Protein AF-A0A1D6K3F0-F1 (afdb_monomer)

InterPro domains:
  IPR001841 Zinc finger, RING-type [PS50089] (54-90)
  IPR013010 Zinc finger, SIAH-type [PS51081] (107-167)
  IPR013083 Zinc finger, RING/FYVE/PHD-type [G3DSA:3.30.40.10] (26-106)
  IPR013083 Zinc finger, RING/FYVE/PHD-type [G3DSA:3.30.40.10] (107-162)
  IPR049548 E3 ubiquitin-protein ligase Sina-like, RING finger [PF21362] (54-89)
  IPR052088 E3 ubiquitin-protein ligase SINA [PTHR10315] (39-201)

Solvent-accessible surface area (backbone atoms only — not comparable to full-atom values): 14183 Å² total; per-residue (Å²): 132,90,86,88,87,81,91,83,91,89,89,79,89,88,85,87,81,84,86,88,82,88,89,86,92,82,86,89,84,86,90,83,83,84,79,76,76,83,74,81,83,74,92,54,72,63,72,60,50,58,74,38,40,14,91,85,71,80,37,77,48,53,86,64,31,31,21,32,94,85,66,58,65,39,25,59,86,47,42,68,80,45,72,39,33,35,90,88,80,65,47,58,40,60,98,40,65,39,62,66,59,54,56,54,45,67,76,35,69,41,71,46,93,36,38,90,60,68,38,86,52,67,29,49,45,82,54,35,63,62,46,65,78,67,41,67,42,54,64,44,68,57,84,66,80,96,57,96,61,82,55,64,34,54,70,73,58,45,55,49,45,38,40,73,77,68,63,48,89,84,75,95,77,91,79,86,78,91,71,93,79,74,101,60,96,87,78,79,94,72,88,83,81,81,85,70,86,58,88,55,106,59,73,58,81,123

Structure (mmCIF, N/CA/C/O backbone):
data_AF-A0A1D6K3F0-F1
#
_entry.id   AF-A0A1D6K3F0-F1
#
loop_
_atom_site.group_PDB
_atom_site.id
_atom_site.type_symbol
_atom_site.label_atom_id
_atom_site.label_alt_id
_atom_site.label_comp_id
_atom_site.label_asym_id
_atom_site.label_entity_id
_atom_site.label_seq_id
_atom_site.pdbx_PDB_ins_code
_atom_site.Cartn_x
_atom_site.Cartn_y
_atom_site.Cartn_z
_atom_site.occupancy
_atom_site.B_iso_or_equiv
_atom_site.auth_seq_id
_atom_site.auth_comp_id
_atom_site.auth_asym_id
_atom_site.auth_atom_id
_atom_site.pdbx_PDB_model_num
ATOM 1 N N . MET A 1 1 ? 59.350 -49.677 25.896 1.00 33.25 1 MET A N 1
ATOM 2 C CA . MET A 1 1 ? 59.245 -48.926 24.622 1.00 33.25 1 MET A CA 1
ATOM 3 C C . MET A 1 1 ? 58.056 -47.974 24.735 1.00 33.25 1 MET A C 1
ATOM 5 O O . MET A 1 1 ? 57.231 -48.198 25.610 1.00 33.25 1 MET A O 1
ATOM 9 N N . MET A 1 2 ? 58.031 -46.896 23.945 1.00 29.45 2 MET A N 1
ATOM 10 C CA . MET A 1 2 ? 56.990 -45.840 23.938 1.00 29.45 2 MET A CA 1
ATOM 11 C C . MET A 1 2 ? 55.624 -46.417 23.474 1.00 29.45 2 MET A C 1
ATOM 13 O O . MET A 1 2 ? 55.619 -47.527 22.951 1.00 29.45 2 MET A O 1
ATOM 17 N N . ALA A 1 3 ? 54.446 -45.789 23.580 1.00 28.83 3 ALA A N 1
ATOM 18 C CA . ALA A 1 3 ? 53.997 -44.452 24.023 1.00 28.83 3 ALA A CA 1
ATOM 19 C C . ALA A 1 3 ? 52.650 -44.631 24.817 1.00 28.83 3 ALA A C 1
ATOM 21 O O . ALA A 1 3 ? 52.422 -45.741 25.291 1.00 28.83 3 ALA A O 1
ATOM 22 N N . THR A 1 4 ? 51.722 -43.693 25.083 1.00 32.94 4 THR A N 1
ATOM 23 C CA . THR A 1 4 ? 51.455 -42.296 24.647 1.00 32.94 4 THR A CA 1
ATOM 24 C C . THR A 1 4 ? 50.692 -41.534 25.764 1.00 32.94 4 THR A C 1
ATOM 26 O O . THR A 1 4 ? 50.527 -42.057 26.864 1.00 32.94 4 THR A O 1
ATOM 29 N N . THR A 1 5 ? 50.230 -40.305 25.502 1.00 29.95 5 THR A N 1
ATOM 30 C CA . THR A 1 5 ? 49.724 -39.321 26.486 1.00 29.95 5 THR A CA 1
ATOM 31 C C . THR A 1 5 ? 48.215 -39.024 26.362 1.00 29.95 5 THR A C 1
ATOM 33 O O . THR A 1 5 ? 47.622 -39.251 25.308 1.00 29.95 5 THR A O 1
ATOM 36 N N . ALA A 1 6 ? 47.621 -38.437 27.409 1.00 30.12 6 ALA A N 1
ATOM 37 C CA . ALA A 1 6 ? 46.303 -37.779 27.428 1.00 30.12 6 ALA A CA 1
ATOM 38 C C . ALA A 1 6 ? 46.354 -36.482 28.284 1.00 30.12 6 ALA A C 1
ATOM 40 O O . ALA A 1 6 ? 47.308 -36.340 29.049 1.00 30.12 6 ALA A O 1
ATOM 41 N N . TYR A 1 7 ? 45.310 -35.626 28.208 1.00 27.88 7 TYR A N 1
ATOM 42 C CA . TYR A 1 7 ? 45.091 -34.358 28.970 1.00 27.88 7 TYR A CA 1
ATOM 43 C C . TYR A 1 7 ? 45.967 -33.142 28.533 1.00 27.88 7 TYR A C 1
ATOM 45 O O . TYR A 1 7 ? 47.029 -33.370 27.964 1.00 27.88 7 TYR A O 1
ATOM 53 N N . ILE A 1 8 ? 45.649 -31.839 28.726 1.00 31.86 8 ILE A N 1
ATOM 54 C CA . ILE A 1 8 ? 44.492 -31.022 29.227 1.00 31.86 8 ILE A CA 1
ATOM 55 C C . ILE A 1 8 ? 44.690 -29.577 28.655 1.00 31.86 8 ILE A C 1
ATOM 57 O O . ILE A 1 8 ? 45.839 -29.186 28.488 1.00 31.86 8 ILE A O 1
ATOM 61 N N . ASP A 1 9 ? 43.702 -28.916 28.031 1.00 23.42 9 ASP A N 1
ATOM 62 C CA . ASP A 1 9 ? 42.758 -27.872 28.532 1.00 23.42 9 ASP A CA 1
ATOM 63 C C . ASP A 1 9 ? 43.271 -26.406 28.678 1.00 23.42 9 ASP A C 1
ATOM 65 O O . ASP A 1 9 ? 44.438 -26.161 28.965 1.00 23.42 9 ASP A O 1
ATOM 69 N N . ASP A 1 10 ? 42.303 -25.485 28.542 1.00 27.36 10 ASP A N 1
ATOM 70 C CA . ASP A 1 10 ? 42.182 -24.096 29.041 1.00 27.36 10 ASP A CA 1
ATOM 71 C C . ASP A 1 10 ? 42.688 -22.840 28.265 1.00 27.36 10 ASP A C 1
ATOM 73 O O . ASP A 1 10 ? 43.768 -22.771 27.681 1.00 27.36 10 ASP A O 1
ATOM 77 N N . SER A 1 11 ? 41.864 -21.791 28.435 1.00 30.27 11 SER A N 1
ATOM 78 C CA . SER A 1 11 ? 42.127 -20.342 28.432 1.00 30.27 11 SER A CA 1
ATOM 79 C C . SER A 1 11 ? 42.015 -19.497 27.150 1.00 30.27 11 SER A C 1
ATOM 81 O O . SER A 1 11 ? 41.913 -19.975 26.023 1.00 30.27 11 SER A O 1
ATOM 83 N N . CYS A 1 12 ? 41.834 -18.189 27.382 1.00 27.69 12 CYS A N 1
ATOM 84 C CA . CYS A 1 12 ? 40.906 -17.321 26.646 1.00 27.69 12 CYS A CA 1
ATOM 85 C C . CYS A 1 12 ? 41.528 -15.983 26.187 1.00 27.69 12 CYS A C 1
ATOM 87 O O . CYS A 1 12 ? 42.435 -15.473 26.834 1.00 27.69 12 CYS A O 1
ATOM 89 N N . SER A 1 13 ? 40.891 -15.360 25.183 1.00 28.25 13 SER A N 1
ATOM 90 C CA . SER A 1 13 ? 41.050 -13.966 24.709 1.00 28.25 13 SER A CA 1
ATOM 91 C C . SER A 1 13 ? 42.297 -13.612 23.892 1.00 28.25 13 SER A C 1
ATOM 93 O O . SER A 1 13 ? 43.415 -13.797 24.344 1.00 28.25 13 SER A O 1
ATOM 95 N N . GLU A 1 14 ? 42.080 -12.923 22.764 1.00 29.50 14 GLU A N 1
ATOM 96 C CA . GLU A 1 14 ? 42.674 -11.594 22.534 1.00 29.50 14 GLU A CA 1
ATOM 97 C C . GLU A 1 14 ? 41.900 -10.802 21.460 1.00 29.50 14 GLU A C 1
ATOM 99 O O . GLU A 1 14 ? 41.336 -11.365 20.520 1.00 29.50 14 GLU A O 1
ATOM 104 N N . VAL A 1 15 ? 41.833 -9.481 21.642 1.00 32.88 15 VAL A N 1
ATOM 105 C CA . VAL A 1 15 ? 41.189 -8.505 20.744 1.00 32.88 15 VAL A CA 1
ATOM 106 C C . VAL A 1 15 ? 42.265 -7.727 19.989 1.00 32.88 15 VAL A C 1
ATOM 108 O O . VAL A 1 15 ? 43.269 -7.343 20.579 1.00 32.88 15 VAL A O 1
ATOM 111 N N . ILE A 1 16 ? 42.058 -7.481 18.692 1.00 36.31 16 ILE A N 1
ATOM 112 C CA . ILE A 1 16 ? 43.045 -6.812 17.831 1.00 36.31 16 ILE A CA 1
ATOM 113 C C . ILE A 1 16 ? 42.567 -5.391 17.505 1.00 36.31 16 ILE A C 1
ATOM 115 O O . ILE A 1 16 ? 41.629 -5.213 16.727 1.00 36.31 16 ILE A O 1
ATOM 119 N N . ASP A 1 17 ? 43.238 -4.392 18.079 1.00 35.22 17 ASP A N 1
ATOM 120 C CA . ASP A 1 17 ? 43.071 -2.972 17.741 1.00 35.22 17 ASP A CA 1
ATOM 121 C C . ASP A 1 17 ? 43.830 -2.595 16.446 1.00 35.22 17 ASP A C 1
ATOM 123 O O . ASP A 1 17 ? 44.946 -3.076 16.220 1.00 35.22 17 ASP A O 1
ATOM 127 N N . PRO A 1 18 ? 43.292 -1.691 15.602 1.00 37.34 18 PRO A N 1
ATOM 128 C CA . PRO A 1 18 ? 44.031 -1.081 14.498 1.00 37.34 18 PRO A CA 1
ATOM 129 C C . PRO A 1 18 ? 44.939 0.080 14.978 1.00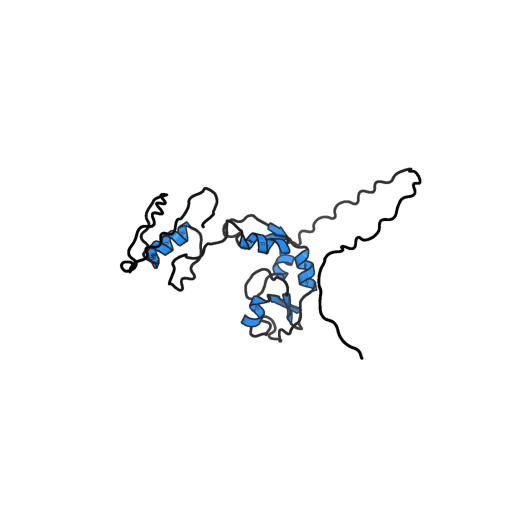 37.34 18 PRO A C 1
ATOM 131 O O . PRO A 1 18 ? 44.632 0.750 15.967 1.00 37.34 18 PRO A O 1
ATOM 134 N N . PRO A 1 19 ? 46.062 0.359 14.287 1.00 36.62 19 PRO A N 1
ATOM 135 C CA . PRO A 1 19 ? 47.123 1.219 14.814 1.00 36.62 19 PRO A CA 1
ATOM 136 C C . PRO A 1 19 ? 46.849 2.727 14.688 1.00 36.62 19 PRO A C 1
ATOM 138 O O . PRO A 1 19 ? 46.224 3.202 13.741 1.00 36.62 19 PRO A O 1
ATOM 141 N N . LYS A 1 20 ? 47.420 3.489 15.629 1.00 31.73 20 LYS A N 1
ATOM 142 C CA . LYS A 1 20 ? 47.511 4.959 15.600 1.00 31.73 20 LYS A CA 1
ATOM 143 C C . LYS A 1 20 ? 48.726 5.407 14.778 1.00 31.73 20 LYS A C 1
ATOM 145 O O . LYS A 1 20 ? 49.731 4.702 14.715 1.00 31.73 20 LYS A O 1
ATOM 150 N N . THR A 1 21 ? 48.675 6.605 14.203 1.00 32.75 21 THR A N 1
ATOM 151 C CA . THR A 1 21 ? 49.841 7.281 13.607 1.00 32.75 21 THR A CA 1
ATOM 152 C C . THR A 1 21 ? 49.842 8.736 14.063 1.00 32.75 21 THR A C 1
ATOM 154 O O . THR A 1 21 ? 48.793 9.378 14.049 1.00 32.75 21 THR A O 1
ATOM 157 N N . GLU A 1 22 ? 50.989 9.218 14.541 1.00 31.97 22 GLU A N 1
ATOM 158 C CA . GLU A 1 22 ? 51.116 10.514 15.218 1.00 31.97 22 GLU A CA 1
ATOM 159 C C . GLU A 1 22 ? 51.519 11.672 14.283 1.00 31.97 22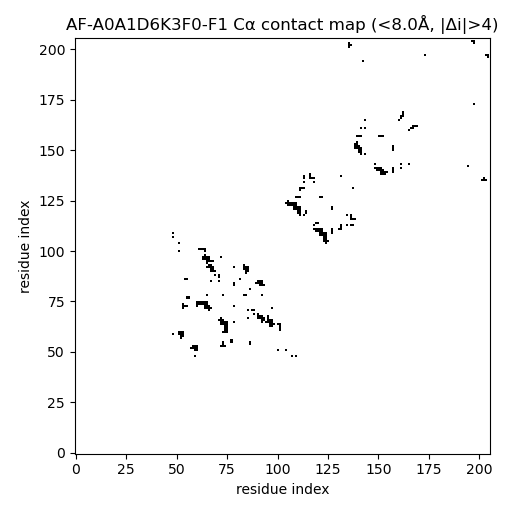 GLU A C 1
ATOM 161 O O . GLU A 1 22 ? 51.722 11.505 13.081 1.00 31.97 22 GLU A O 1
ATOM 166 N N . VAL A 1 23 ? 51.537 12.868 14.872 1.00 34.62 23 VAL A N 1
ATOM 167 C CA . VAL A 1 23 ? 51.415 14.193 14.248 1.00 34.62 23 VAL A CA 1
ATOM 168 C C . VAL A 1 23 ? 52.736 14.829 13.797 1.00 34.62 23 VAL A C 1
ATOM 170 O O . VAL A 1 23 ? 53.794 14.545 14.353 1.00 34.62 23 VAL A O 1
ATOM 173 N N . LEU A 1 24 ? 52.643 15.792 12.868 1.00 33.44 24 LEU A N 1
ATOM 174 C CA . LEU A 1 24 ? 53.610 16.885 12.689 1.00 33.44 24 LEU A CA 1
ATOM 175 C C . LEU A 1 24 ? 52.870 18.189 12.328 1.00 33.44 24 LEU A C 1
ATOM 177 O O . LEU A 1 24 ? 52.072 18.205 11.391 1.00 33.44 24 LEU A O 1
ATOM 181 N N . ASP A 1 25 ? 53.155 19.269 13.061 1.00 34.25 25 ASP A N 1
ATOM 182 C CA . ASP A 1 25 ? 52.576 20.612 12.884 1.00 34.25 25 ASP A CA 1
ATOM 183 C C . ASP A 1 25 ? 53.300 21.455 11.817 1.00 34.25 25 ASP A C 1
ATOM 185 O O . ASP A 1 25 ? 54.531 21.492 11.794 1.00 34.25 25 ASP A O 1
ATOM 189 N N . VAL A 1 26 ? 52.546 22.250 11.041 1.00 38.41 26 VAL A N 1
ATOM 190 C CA . VAL A 1 26 ? 53.002 23.521 10.430 1.00 38.41 26 VAL A CA 1
ATOM 191 C C . VAL A 1 26 ? 51.829 24.525 10.417 1.00 38.41 26 VAL A C 1
ATOM 193 O O . VAL A 1 26 ? 50.680 24.131 10.234 1.00 38.41 26 VAL A O 1
ATOM 196 N N . ALA A 1 27 ? 52.119 25.810 10.654 1.00 33.97 27 ALA A N 1
ATOM 197 C CA . ALA A 1 27 ? 51.161 26.854 11.051 1.00 33.97 27 ALA A CA 1
ATOM 198 C C . ALA A 1 27 ? 50.275 27.480 9.938 1.00 33.97 27 ALA A C 1
ATOM 200 O O . ALA A 1 27 ? 50.493 27.290 8.743 1.00 33.97 27 ALA A O 1
ATOM 201 N N . GLU A 1 28 ? 49.277 28.259 10.383 1.00 37.72 28 GLU A N 1
ATOM 202 C CA . GLU A 1 28 ? 48.197 28.907 9.611 1.00 37.72 28 GLU A CA 1
ATOM 203 C C . GLU A 1 28 ? 48.623 30.068 8.681 1.00 37.72 28 GLU A C 1
ATOM 205 O O . GLU A 1 28 ? 49.676 30.669 8.877 1.00 37.72 28 GLU A O 1
ATOM 210 N N . LEU A 1 29 ? 47.737 30.447 7.737 1.00 37.12 29 LEU A N 1
ATOM 211 C CA . LEU A 1 29 ? 47.164 31.806 7.523 1.00 37.12 29 LEU A CA 1
ATOM 212 C C . LEU A 1 29 ? 46.066 31.748 6.398 1.00 37.12 29 LEU A C 1
ATOM 214 O O . LEU A 1 29 ? 45.916 30.691 5.781 1.00 37.12 29 LEU A O 1
ATOM 218 N N . PRO A 1 30 ? 45.197 32.770 6.183 1.00 42.00 30 PRO A N 1
ATOM 219 C CA . PRO A 1 30 ? 43.754 32.504 6.060 1.00 42.00 30 PRO A CA 1
ATOM 220 C C . PRO A 1 30 ? 43.057 32.916 4.744 1.00 42.00 30 PRO A C 1
ATOM 222 O O . PRO A 1 30 ? 43.475 33.846 4.059 1.00 42.00 30 PRO A O 1
ATOM 225 N N . GLY A 1 31 ? 41.863 32.341 4.532 1.00 33.84 31 GLY A N 1
ATOM 226 C CA . GLY A 1 31 ? 40.698 33.063 3.993 1.00 33.84 31 GLY A CA 1
ATOM 227 C C . GLY A 1 31 ? 40.304 32.850 2.522 1.00 33.84 31 GLY A C 1
ATOM 228 O O . GLY A 1 31 ? 40.823 33.521 1.641 1.00 33.84 31 GLY A O 1
ATOM 229 N N . ASP A 1 32 ? 39.247 32.062 2.294 1.00 30.34 32 ASP A N 1
ATOM 230 C CA . ASP A 1 32 ? 38.053 32.531 1.562 1.00 30.34 32 ASP A CA 1
ATOM 231 C C . ASP A 1 32 ? 36.811 31.743 2.029 1.00 30.34 32 ASP A C 1
ATOM 233 O O . ASP A 1 32 ? 36.903 30.569 2.393 1.00 30.34 32 ASP A O 1
ATOM 237 N N . HIS A 1 33 ? 35.647 32.393 2.070 1.00 48.19 33 HIS A N 1
ATOM 238 C CA . HIS A 1 33 ? 34.405 31.853 2.626 1.00 48.19 33 HIS A CA 1
ATOM 239 C C . HIS A 1 33 ? 33.284 31.851 1.577 1.00 48.19 33 HIS A C 1
ATOM 241 O O . HIS A 1 33 ? 32.280 32.555 1.694 1.00 48.19 33 HIS A O 1
ATOM 247 N N . THR A 1 34 ? 33.439 31.031 0.535 1.00 35.22 34 THR A N 1
ATOM 248 C CA . THR A 1 34 ? 32.431 30.892 -0.523 1.00 35.22 34 THR A CA 1
ATOM 249 C C . THR A 1 34 ? 31.259 30.011 -0.065 1.00 35.22 34 THR A C 1
ATOM 251 O O . THR A 1 34 ? 31.238 28.791 -0.248 1.00 35.22 34 THR A O 1
ATOM 254 N N . GLN A 1 35 ? 30.246 30.633 0.539 1.00 38.91 35 GLN A N 1
ATOM 255 C CA . GLN A 1 35 ? 28.984 29.971 0.876 1.00 38.91 35 GLN A CA 1
ATOM 256 C C . GLN A 1 35 ? 28.212 29.622 -0.409 1.00 38.91 35 GLN A C 1
ATOM 258 O O . GLN A 1 35 ? 27.578 30.480 -1.022 1.00 38.91 35 GLN A O 1
ATOM 263 N N . ASN A 1 36 ? 28.242 28.352 -0.823 1.00 37.91 36 ASN A N 1
ATOM 264 C CA . ASN A 1 36 ? 27.357 27.868 -1.884 1.00 37.91 36 ASN A CA 1
ATOM 265 C C . ASN A 1 36 ? 25.900 27.880 -1.380 1.00 37.91 36 ASN A C 1
ATOM 267 O O . ASN A 1 36 ? 25.622 27.256 -0.352 1.00 37.91 36 ASN A O 1
ATOM 271 N N . PRO A 1 37 ? 24.955 28.537 -2.079 1.00 48.03 37 PRO A N 1
ATOM 272 C CA . PRO A 1 37 ? 23.567 28.587 -1.639 1.00 48.03 37 PRO A CA 1
ATOM 273 C C . PRO A 1 37 ? 22.920 27.192 -1.704 1.00 48.03 37 PRO A C 1
ATOM 275 O O . PRO A 1 37 ? 23.207 26.422 -2.631 1.00 48.03 37 PRO A O 1
ATOM 278 N N . PRO A 1 38 ? 22.012 26.852 -0.769 1.00 47.47 38 PRO A N 1
ATOM 279 C CA . PRO A 1 38 ? 21.248 25.616 -0.857 1.00 47.47 38 PRO A CA 1
ATOM 280 C C . PRO A 1 38 ? 20.411 25.640 -2.139 1.00 47.47 38 PRO A C 1
ATOM 282 O O . PRO A 1 38 ? 19.596 26.539 -2.352 1.00 47.47 38 PRO A O 1
ATOM 285 N N . LYS A 1 39 ? 20.633 24.655 -3.018 1.00 42.62 39 LYS A N 1
ATOM 286 C CA . LYS A 1 39 ? 19.879 24.529 -4.272 1.00 42.62 39 LYS A CA 1
ATOM 287 C C . LYS A 1 39 ? 18.380 24.441 -3.952 1.00 42.62 39 LYS A C 1
ATOM 289 O O . LYS A 1 39 ? 18.019 23.709 -3.028 1.00 42.62 39 LYS A O 1
ATOM 294 N N . PRO A 1 40 ? 17.510 25.153 -4.693 1.00 49.25 40 PRO A N 1
ATOM 295 C CA . PRO A 1 40 ? 16.085 25.171 -4.403 1.00 49.25 40 PRO A CA 1
ATOM 296 C C . PRO A 1 40 ? 15.527 23.752 -4.479 1.00 49.25 40 PRO A C 1
ATOM 298 O O . PRO A 1 40 ? 15.730 23.041 -5.465 1.00 49.25 40 PRO A O 1
ATOM 301 N N . ASN A 1 41 ? 14.840 23.349 -3.413 1.00 50.19 41 ASN A N 1
ATOM 302 C CA . ASN A 1 41 ? 14.230 22.035 -3.294 1.00 50.19 41 ASN A CA 1
ATOM 303 C C . ASN A 1 41 ? 13.068 21.965 -4.298 1.00 50.19 41 ASN A C 1
ATOM 305 O O . ASN A 1 41 ? 12.010 22.556 -4.076 1.00 50.19 41 ASN A O 1
ATOM 309 N N . VAL A 1 42 ? 13.314 21.363 -5.465 1.00 51.16 42 VAL A N 1
ATOM 310 C CA . VAL A 1 42 ? 12.380 21.432 -6.594 1.00 51.16 42 VAL A CA 1
ATOM 311 C C . VAL A 1 42 ? 11.095 20.700 -6.218 1.00 51.16 42 VAL A C 1
ATOM 313 O O . VAL A 1 42 ? 11.119 19.520 -5.867 1.00 51.16 42 VAL A O 1
ATOM 316 N N . VAL A 1 43 ? 9.960 21.394 -6.322 1.00 53.22 43 VAL A N 1
ATOM 317 C CA . VAL A 1 43 ? 8.629 20.847 -6.031 1.00 53.22 43 VAL A CA 1
ATOM 318 C C . VAL A 1 43 ? 8.197 19.908 -7.169 1.00 53.22 43 VAL A C 1
ATOM 320 O O . VAL A 1 43 ? 7.348 20.231 -7.989 1.00 53.22 43 VAL A O 1
ATOM 323 N N . VAL A 1 44 ? 8.815 18.724 -7.214 1.00 52.00 44 VAL A N 1
ATOM 324 C CA . VAL A 1 44 ? 8.443 17.569 -8.062 1.00 52.00 44 VAL A CA 1
ATOM 325 C C . VAL A 1 44 ? 7.788 16.466 -7.208 1.00 52.00 44 VAL A C 1
ATOM 327 O O . VAL A 1 44 ? 7.739 15.294 -7.576 1.00 52.00 44 VAL A O 1
ATOM 330 N N . SER A 1 45 ? 7.346 16.816 -5.997 1.00 62.22 45 SER A N 1
ATOM 331 C CA . SER A 1 45 ? 7.104 15.856 -4.916 1.00 62.22 45 SER A CA 1
ATOM 332 C C . SER A 1 45 ? 5.805 15.056 -5.030 1.00 62.22 45 SER A C 1
ATOM 334 O O . SER A 1 45 ? 5.686 14.054 -4.334 1.00 62.22 45 SER A O 1
ATOM 336 N N . SER A 1 46 ? 4.842 15.440 -5.874 1.00 66.56 46 SER A N 1
ATOM 337 C CA . SER A 1 46 ? 3.650 14.622 -6.159 1.00 66.56 46 SER A CA 1
ATOM 338 C C . SER A 1 46 ? 3.936 13.564 -7.227 1.00 66.56 46 SER A C 1
ATOM 340 O O . SER A 1 46 ? 3.921 12.371 -6.930 1.00 66.56 46 SER A O 1
ATOM 342 N N . SER A 1 47 ? 4.314 13.990 -8.433 1.00 74.50 47 SER A N 1
ATOM 343 C CA . SER A 1 47 ? 4.486 13.100 -9.589 1.00 74.50 47 SER A CA 1
ATOM 344 C C . SER A 1 47 ? 5.568 12.031 -9.395 1.00 74.50 47 SER A C 1
ATOM 346 O O . SER A 1 47 ? 5.421 10.911 -9.875 1.00 74.50 47 SER A O 1
ATOM 348 N N . VAL A 1 48 ? 6.638 12.316 -8.642 1.00 82.81 48 VAL A N 1
ATOM 349 C CA . VAL A 1 48 ? 7.668 11.303 -8.333 1.00 82.81 48 VAL A CA 1
ATOM 350 C C . VAL A 1 48 ? 7.186 10.285 -7.285 1.00 82.81 48 VAL A C 1
ATOM 352 O O . VAL A 1 48 ? 7.640 9.141 -7.300 1.00 82.81 48 VAL A O 1
ATOM 355 N N . ARG A 1 49 ? 6.239 10.647 -6.404 1.00 85.06 49 ARG A N 1
ATOM 356 C CA . ARG A 1 49 ? 5.622 9.697 -5.458 1.00 85.06 49 ARG A CA 1
ATOM 357 C C . ARG A 1 49 ? 4.667 8.738 -6.164 1.00 85.06 49 ARG A C 1
ATOM 359 O O . ARG A 1 49 ? 4.663 7.560 -5.828 1.00 85.06 49 ARG A O 1
ATOM 366 N N . GLU A 1 50 ? 3.924 9.215 -7.160 1.00 87.75 50 GLU A N 1
ATOM 367 C CA . GLU A 1 50 ? 3.021 8.395 -7.983 1.00 87.75 50 GLU A CA 1
ATOM 368 C C . GLU A 1 50 ? 3.781 7.275 -8.721 1.00 87.75 50 GLU A C 1
ATOM 370 O O . GLU A 1 50 ? 3.335 6.131 -8.739 1.00 87.75 50 GLU A O 1
ATOM 375 N N . LEU A 1 51 ? 4.993 7.550 -9.226 1.00 91.12 51 LEU A N 1
ATOM 376 C CA . LEU A 1 51 ? 5.873 6.532 -9.833 1.00 91.12 51 LEU A CA 1
ATOM 377 C C . LEU A 1 51 ? 6.299 5.413 -8.864 1.00 91.12 51 LEU A C 1
ATOM 379 O O . LEU A 1 51 ? 6.725 4.342 -9.303 1.00 91.12 51 LEU A O 1
ATOM 383 N N . LEU A 1 52 ? 6.219 5.663 -7.555 1.00 94.94 52 LEU A N 1
ATOM 384 C CA . LEU A 1 52 ? 6.534 4.700 -6.505 1.00 94.94 52 LEU A CA 1
ATOM 385 C C . LEU A 1 52 ? 5.297 3.911 -6.045 1.00 94.94 52 LEU A C 1
ATOM 387 O O . LEU A 1 52 ? 5.434 3.000 -5.232 1.00 94.94 52 LEU A O 1
ATOM 391 N N . GLU A 1 53 ? 4.099 4.203 -6.551 1.00 95.25 53 GLU A N 1
ATOM 392 C CA . GLU A 1 53 ? 2.884 3.478 -6.187 1.00 95.25 53 GLU A CA 1
ATOM 393 C C . GLU A 1 53 ? 2.748 2.149 -6.950 1.00 95.25 53 GLU A C 1
ATOM 395 O O . GLU A 1 53 ? 2.939 2.057 -8.161 1.00 95.25 53 GLU A O 1
ATOM 400 N N . CYS A 1 54 ? 2.413 1.075 -6.233 1.00 96.88 54 CYS A N 1
ATOM 401 C CA . CYS A 1 54 ? 2.167 -0.228 -6.838 1.00 96.88 54 CYS A CA 1
ATOM 402 C C . CYS A 1 54 ? 0.802 -0.251 -7.558 1.00 96.88 54 CYS A C 1
ATOM 404 O O . CYS A 1 54 ? -0.218 -0.174 -6.866 1.00 96.88 54 CYS A O 1
ATOM 406 N N . PRO A 1 55 ? 0.726 -0.525 -8.877 1.00 95.88 55 PRO A N 1
ATOM 407 C CA . PRO A 1 55 ? -0.531 -0.492 -9.641 1.00 95.88 55 PRO A CA 1
ATOM 408 C C . PRO A 1 55 ? -1.554 -1.586 -9.266 1.00 95.88 55 PRO A C 1
ATOM 410 O O . PRO A 1 55 ? -2.614 -1.673 -9.875 1.00 95.88 55 PRO A O 1
ATOM 413 N N . VAL A 1 56 ? -1.240 -2.456 -8.296 1.00 96.94 56 VAL A N 1
ATOM 414 C CA . VAL A 1 56 ? -2.100 -3.571 -7.842 1.00 96.94 56 VAL A CA 1
ATOM 415 C C . VAL A 1 56 ? -2.602 -3.392 -6.406 1.00 96.94 56 VAL A C 1
ATOM 417 O O . VAL A 1 56 ? -3.643 -3.941 -6.050 1.00 96.94 56 VAL A O 1
ATOM 420 N N . CYS A 1 57 ? -1.876 -2.662 -5.556 1.00 96.38 57 CYS A N 1
ATOM 421 C CA . CYS A 1 57 ? -2.274 -2.435 -4.161 1.00 96.38 57 CYS A CA 1
ATOM 422 C C . CYS A 1 57 ? -2.299 -0.961 -3.747 1.00 96.38 57 CYS A C 1
ATOM 424 O O . CYS A 1 57 ? -2.474 -0.695 -2.561 1.00 96.38 57 CYS A O 1
ATOM 426 N N . LEU A 1 58 ? -2.087 -0.035 -4.691 1.00 93.62 58 LEU A N 1
ATOM 427 C CA . LEU A 1 58 ? -2.163 1.419 -4.500 1.00 93.62 58 LEU A CA 1
ATOM 428 C C . LEU A 1 58 ? -1.398 1.886 -3.248 1.00 93.62 58 LEU A C 1
ATOM 430 O O . LEU A 1 58 ? -1.856 2.680 -2.437 1.00 93.62 58 LEU A O 1
ATOM 434 N N . SER A 1 59 ? -0.238 1.265 -3.032 1.00 93.31 59 SER A N 1
ATOM 435 C CA . SER A 1 59 ? 0.633 1.488 -1.880 1.00 93.31 59 SER A CA 1
ATOM 436 C C . SER A 1 59 ? 2.049 1.715 -2.379 1.00 93.31 59 SER A C 1
ATOM 438 O O . SER A 1 59 ? 2.467 1.066 -3.344 1.00 93.31 59 SER A O 1
ATOM 440 N N . ALA A 1 60 ? 2.802 2.570 -1.686 1.00 94.38 60 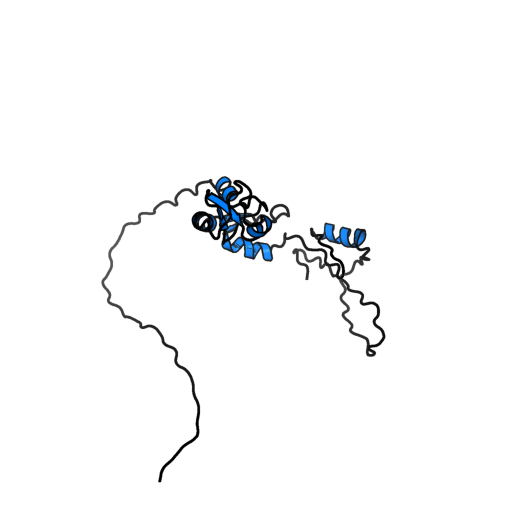ALA A N 1
ATOM 441 C CA . ALA A 1 60 ? 4.221 2.781 -1.955 1.00 94.38 60 ALA A CA 1
ATOM 442 C C . ALA A 1 60 ? 4.982 1.443 -2.013 1.00 94.38 60 ALA A C 1
ATOM 444 O O . ALA A 1 60 ? 4.897 0.614 -1.102 1.00 94.38 60 ALA A O 1
ATOM 445 N N . MET A 1 61 ? 5.714 1.234 -3.104 1.00 96.38 61 MET A N 1
ATOM 446 C CA . MET A 1 61 ? 6.585 0.087 -3.306 1.00 96.38 61 MET A CA 1
ATOM 447 C C . MET A 1 61 ? 7.834 0.223 -2.432 1.00 96.38 61 MET A C 1
ATOM 449 O O . MET A 1 61 ? 8.351 1.320 -2.243 1.00 96.38 61 MET A O 1
ATOM 453 N N . TYR A 1 62 ? 8.331 -0.909 -1.937 1.00 95.81 62 TYR A N 1
ATOM 454 C CA . TYR A 1 62 ? 9.568 -1.015 -1.163 1.00 95.81 62 TYR A CA 1
ATOM 455 C C . TYR A 1 62 ? 10.484 -2.082 -1.777 1.00 95.81 62 TYR A C 1
ATOM 457 O O . TYR A 1 62 ? 9.981 -2.949 -2.503 1.00 95.81 62 TYR A O 1
ATOM 465 N N . PRO A 1 63 ? 11.808 -2.051 -1.524 1.00 96.00 63 PRO A N 1
ATOM 466 C CA . PRO A 1 63 ? 12.734 -3.001 -2.125 1.00 96.00 63 PRO A CA 1
ATOM 467 C C . PRO A 1 63 ? 12.460 -4.437 -1.630 1.00 96.00 63 PRO A C 1
ATOM 469 O O . PRO A 1 63 ? 12.208 -4.616 -0.438 1.00 96.00 63 PRO A O 1
ATOM 472 N N . PRO A 1 64 ? 12.560 -5.466 -2.493 1.00 96.38 64 PRO A N 1
ATOM 473 C CA . PRO A 1 64 ? 12.830 -5.359 -3.921 1.00 96.38 64 PRO A CA 1
ATOM 474 C C . PRO A 1 64 ? 11.610 -4.861 -4.716 1.00 96.38 64 PRO A C 1
ATOM 476 O O . PRO A 1 64 ? 10.507 -5.414 -4.627 1.00 96.38 64 PRO A O 1
ATOM 479 N N . ILE A 1 65 ? 11.834 -3.829 -5.536 1.00 97.62 65 ILE A N 1
ATOM 480 C CA . ILE A 1 65 ? 10.850 -3.340 -6.507 1.00 97.62 65 ILE A CA 1
ATOM 481 C C . ILE A 1 65 ? 11.079 -4.112 -7.800 1.00 97.62 65 ILE A C 1
ATOM 483 O O . ILE A 1 65 ? 12.134 -3.986 -8.422 1.00 97.62 65 ILE A O 1
ATOM 487 N N . HIS A 1 66 ? 10.113 -4.926 -8.213 1.00 97.50 66 HIS A N 1
ATOM 488 C CA . HIS A 1 66 ? 10.226 -5.713 -9.436 1.00 97.50 66 HIS A CA 1
ATOM 489 C C . HIS A 1 66 ? 9.913 -4.881 -10.673 1.00 97.50 66 HIS A C 1
ATOM 491 O O . HIS A 1 66 ? 9.136 -3.931 -10.610 1.00 97.50 66 HIS A O 1
ATOM 497 N N . GLN A 1 67 ? 10.492 -5.273 -11.805 1.00 97.19 67 GLN A N 1
ATOM 498 C CA . GLN A 1 67 ? 10.239 -4.669 -13.108 1.00 97.19 67 GLN A CA 1
ATOM 499 C C . GLN A 1 67 ? 9.992 -5.761 -14.156 1.00 97.19 67 GLN A C 1
ATOM 501 O O . GLN A 1 67 ? 10.582 -6.838 -14.082 1.00 97.19 67 GLN A O 1
ATOM 506 N N . CYS A 1 68 ? 9.153 -5.495 -15.154 1.00 97.19 68 CYS A N 1
ATOM 507 C CA . CYS A 1 68 ? 9.125 -6.301 -16.379 1.00 97.19 68 CYS A CA 1
ATOM 508 C C . CYS A 1 68 ? 10.205 -5.839 -17.377 1.00 97.19 68 CYS A C 1
ATOM 510 O O . CYS A 1 68 ? 10.813 -4.775 -17.213 1.00 97.19 68 CYS A O 1
ATOM 512 N N . SER A 1 69 ? 10.397 -6.606 -18.454 1.00 96.25 69 SER A N 1
ATOM 513 C CA . SER A 1 69 ? 11.274 -6.246 -19.583 1.00 96.25 69 SER A CA 1
ATOM 514 C C . SER A 1 69 ? 10.965 -4.870 -20.187 1.00 96.25 69 SER A C 1
ATOM 516 O O . SER A 1 69 ? 11.865 -4.207 -20.687 1.00 96.25 69 SER A O 1
ATOM 518 N N . ASN A 1 70 ? 9.706 -4.425 -20.103 1.00 96.25 70 ASN A N 1
ATOM 519 C CA . ASN A 1 70 ? 9.214 -3.205 -20.748 1.00 96.25 70 ASN A CA 1
ATOM 520 C C . ASN A 1 70 ? 9.138 -2.007 -19.777 1.00 96.25 70 ASN A C 1
ATOM 522 O O . ASN A 1 70 ? 8.470 -1.025 -20.075 1.00 96.25 70 ASN A O 1
ATOM 526 N N . GLY A 1 71 ? 9.762 -2.089 -18.596 1.00 95.44 71 GLY A N 1
ATOM 527 C CA . GLY A 1 71 ? 9.892 -0.959 -17.664 1.00 95.44 71 GLY A CA 1
ATOM 528 C C . GLY A 1 71 ? 8.825 -0.840 -16.569 1.00 95.44 71 GLY A C 1
ATOM 529 O O . GLY A 1 71 ? 9.110 -0.248 -15.534 1.00 95.44 71 GLY A O 1
ATOM 530 N N . HIS A 1 72 ? 7.636 -1.436 -16.718 1.00 97.19 72 HIS A N 1
ATOM 531 C CA . HIS A 1 72 ? 6.590 -1.362 -15.681 1.00 97.19 72 HIS A CA 1
ATOM 532 C C . HIS A 1 72 ? 7.012 -2.049 -14.377 1.00 97.19 72 HIS A C 1
ATOM 534 O O . HIS A 1 72 ? 7.546 -3.165 -14.410 1.00 97.19 72 HIS A O 1
ATOM 540 N N . THR A 1 73 ? 6.713 -1.403 -13.250 1.00 97.31 73 THR A N 1
ATOM 541 C CA . THR A 1 73 ? 7.141 -1.768 -11.894 1.00 97.31 73 THR A CA 1
ATOM 542 C C . THR A 1 73 ? 6.028 -2.397 -11.046 1.00 97.31 73 THR A C 1
ATOM 544 O O . THR A 1 73 ? 4.839 -2.263 -11.341 1.00 97.31 73 THR A O 1
ATOM 547 N N . LEU A 1 74 ? 6.412 -3.143 -10.002 1.00 97.19 74 LEU A N 1
ATOM 548 C CA . LEU 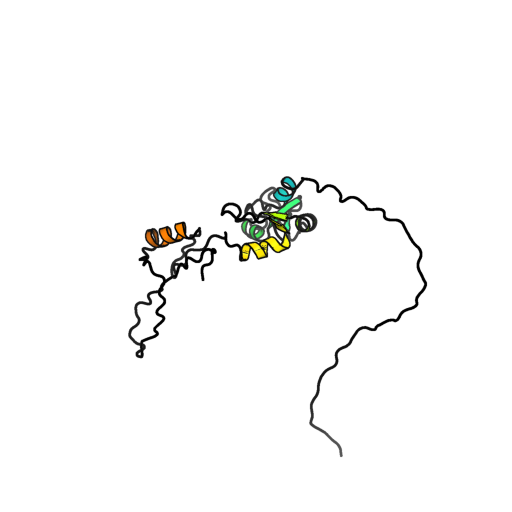A 1 74 ? 5.492 -3.803 -9.070 1.00 97.19 74 LEU A CA 1
ATOM 549 C C . LEU A 1 74 ? 6.162 -4.082 -7.709 1.00 97.19 74 LEU A C 1
ATOM 551 O O . LEU A 1 74 ? 7.340 -4.440 -7.661 1.00 97.19 74 LEU A O 1
ATOM 555 N N . CYS A 1 75 ? 5.418 -4.006 -6.597 1.00 97.31 75 CYS A N 1
ATOM 556 C CA . CYS A 1 75 ? 5.948 -4.424 -5.293 1.00 97.31 75 CYS A CA 1
ATOM 557 C C . CYS A 1 75 ? 6.086 -5.954 -5.172 1.00 97.31 75 CYS A C 1
ATOM 559 O O . CYS A 1 75 ? 5.320 -6.724 -5.763 1.00 97.31 75 CYS A O 1
ATOM 561 N N . SER A 1 76 ? 7.015 -6.390 -4.315 1.00 95.75 76 SER A N 1
ATOM 562 C CA . SER A 1 76 ? 7.229 -7.803 -3.963 1.00 95.75 76 SER A CA 1
ATOM 563 C C . SER A 1 76 ? 5.942 -8.548 -3.587 1.00 95.75 76 SER A C 1
ATOM 565 O O . SER A 1 76 ? 5.677 -9.620 -4.125 1.00 95.75 76 SER A O 1
ATOM 567 N N . GLY A 1 77 ? 5.095 -7.963 -2.730 1.00 95.94 77 GLY A N 1
ATOM 568 C CA . GLY A 1 77 ? 3.854 -8.602 -2.269 1.00 95.94 77 GLY A CA 1
ATOM 569 C C . GLY A 1 77 ? 2.780 -8.785 -3.351 1.00 95.94 77 GLY A C 1
ATOM 570 O O . GLY A 1 77 ? 1.891 -9.620 -3.198 1.00 95.94 77 GLY A O 1
ATOM 571 N N . CYS A 1 78 ? 2.849 -8.042 -4.462 1.00 97.94 78 CYS A N 1
ATOM 572 C CA . CYS A 1 78 ? 1.890 -8.174 -5.562 1.00 97.94 78 CYS A CA 1
ATOM 573 C C . CYS A 1 78 ? 2.367 -9.090 -6.690 1.00 97.94 78 CYS A C 1
ATOM 575 O O . CYS A 1 78 ? 1.524 -9.645 -7.389 1.00 97.94 78 CYS A O 1
ATOM 577 N N . LYS A 1 79 ? 3.678 -9.322 -6.843 1.00 95.88 79 LYS A N 1
ATOM 578 C CA . LYS A 1 79 ? 4.230 -10.243 -7.852 1.00 95.88 79 LYS A CA 1
ATOM 579 C C . LYS A 1 79 ? 3.601 -11.656 -7.846 1.00 95.88 79 LYS A C 1
ATOM 581 O O . LYS A 1 79 ? 3.208 -12.101 -8.928 1.00 95.88 79 LYS A O 1
ATOM 586 N N . PRO A 1 80 ? 3.427 -12.351 -6.699 1.00 95.94 80 PRO A N 1
ATOM 587 C CA . PRO A 1 80 ? 2.738 -13.643 -6.687 1.00 95.94 80 PRO A CA 1
ATOM 588 C C . PRO A 1 80 ? 1.236 -13.508 -6.987 1.00 95.94 80 PRO A C 1
ATOM 590 O O . PRO A 1 80 ? 0.691 -14.333 -7.713 1.00 95.94 80 PRO A O 1
ATOM 593 N N . ARG A 1 81 ? 0.579 -12.432 -6.521 1.00 96.88 81 ARG A N 1
ATOM 594 C CA . ARG A 1 81 ? -0.858 -12.166 -6.755 1.00 96.88 81 ARG A CA 1
ATOM 595 C C . ARG A 1 81 ? -1.208 -12.001 -8.241 1.00 96.88 81 ARG A C 1
ATOM 597 O O . ARG A 1 81 ? -2.333 -12.287 -8.633 1.00 96.88 81 ARG A O 1
ATOM 604 N N . VAL A 1 82 ? -0.253 -11.563 -9.065 1.00 96.19 82 VAL A N 1
ATOM 605 C CA . VAL A 1 82 ? -0.398 -11.444 -10.530 1.00 96.19 82 VAL A CA 1
ATOM 606 C C . VAL A 1 82 ? 0.234 -12.611 -11.304 1.00 96.19 82 VAL A C 1
ATOM 608 O O . VAL A 1 82 ? 0.477 -12.493 -12.504 1.00 96.19 82 VAL A O 1
ATOM 611 N N . HIS A 1 83 ? 0.513 -13.741 -10.643 1.00 95.94 83 HIS A N 1
ATOM 612 C CA . HIS A 1 83 ? 1.044 -14.963 -11.265 1.00 95.94 83 HIS A CA 1
ATOM 613 C C . HIS A 1 83 ? 2.312 -14.724 -12.111 1.00 95.94 83 HIS A C 1
ATOM 615 O O . HIS A 1 83 ? 2.448 -15.255 -13.212 1.00 95.94 83 HIS A O 1
ATOM 621 N N . ASN A 1 84 ? 3.230 -13.882 -11.617 1.00 95.25 84 ASN A N 1
ATOM 622 C CA . ASN A 1 84 ? 4.444 -13.463 -12.331 1.00 95.25 84 ASN A CA 1
ATOM 623 C C . ASN A 1 84 ? 4.193 -12.838 -13.722 1.00 95.25 84 ASN A C 1
ATOM 625 O O . ASN A 1 84 ? 5.068 -12.890 -14.583 1.00 95.25 84 ASN A O 1
ATOM 629 N N . ARG A 1 85 ? 3.040 -12.200 -13.965 1.00 97.00 85 ARG A N 1
ATOM 630 C CA . ARG A 1 85 ? 2.771 -11.431 -15.194 1.00 97.00 85 ARG A CA 1
ATOM 631 C C . ARG A 1 85 ? 2.538 -9.957 -14.891 1.00 97.00 85 ARG A C 1
ATOM 633 O O . ARG A 1 85 ? 1.860 -9.602 -13.935 1.00 97.00 85 ARG A O 1
ATOM 640 N N . CYS A 1 86 ? 3.092 -9.082 -15.722 1.00 97.50 86 CYS A N 1
ATOM 641 C CA . CYS A 1 86 ? 2.912 -7.643 -15.598 1.00 97.50 86 CYS A CA 1
ATOM 642 C C . CYS A 1 86 ? 1.427 -7.281 -15.799 1.00 97.50 86 CYS A C 1
ATOM 644 O O . CYS A 1 86 ? 0.886 -7.607 -16.859 1.00 97.50 86 CYS A O 1
ATOM 646 N N . PRO A 1 87 ? 0.769 -6.581 -14.853 1.00 96.25 87 PRO A N 1
ATOM 647 C CA . PRO A 1 87 ? -0.636 -6.200 -15.008 1.00 96.25 87 PRO A CA 1
ATOM 648 C C . PRO A 1 87 ? -0.852 -5.248 -16.197 1.00 96.25 87 PRO A C 1
ATOM 650 O O . PRO A 1 87 ? -1.887 -5.320 -16.853 1.00 96.25 87 PRO A O 1
ATOM 653 N N . THR A 1 88 ?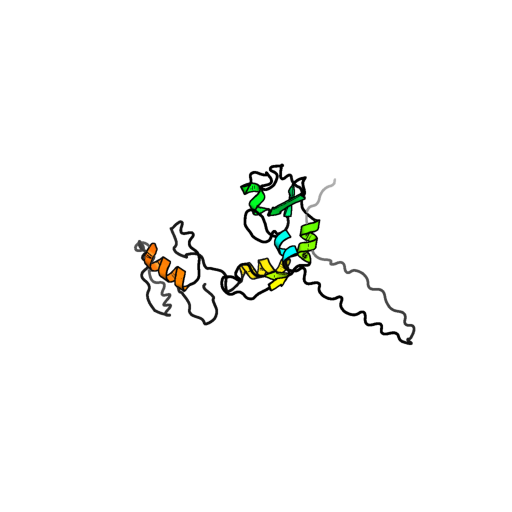 0.143 -4.414 -16.522 1.00 95.81 88 THR A N 1
ATOM 654 C CA . THR A 1 88 ? 0.068 -3.412 -17.596 1.00 95.81 88 THR A CA 1
ATOM 655 C C . THR A 1 88 ? 0.288 -4.012 -18.988 1.00 95.81 88 THR A C 1
ATOM 657 O O . THR A 1 88 ? -0.549 -3.844 -19.868 1.00 95.81 88 THR A O 1
ATOM 660 N N . CYS A 1 89 ? 1.398 -4.732 -19.213 1.00 97.56 89 CYS A N 1
ATOM 661 C CA . CYS A 1 89 ? 1.780 -5.224 -20.549 1.00 97.56 89 CYS A CA 1
ATOM 662 C C . CYS A 1 89 ? 1.767 -6.753 -20.717 1.00 97.56 89 CYS A C 1
ATOM 664 O O . CYS A 1 89 ? 2.196 -7.251 -21.758 1.00 97.56 89 CYS A O 1
ATOM 666 N N . ARG A 1 90 ? 1.311 -7.516 -19.711 1.00 96.12 90 ARG A N 1
ATOM 667 C CA . ARG A 1 90 ? 1.146 -8.991 -19.718 1.00 96.12 90 ARG A CA 1
ATOM 668 C C . ARG A 1 90 ? 2.417 -9.834 -19.939 1.00 96.12 90 ARG A C 1
ATOM 670 O O . ARG A 1 90 ? 2.337 -11.065 -19.894 1.00 96.12 90 ARG A O 1
ATOM 677 N N . HIS A 1 91 ? 3.570 -9.188 -20.122 1.00 96.00 91 HIS A N 1
ATOM 678 C CA . HIS A 1 91 ? 4.895 -9.811 -20.175 1.00 96.00 91 HIS A CA 1
ATOM 679 C C . HIS A 1 91 ? 5.265 -10.431 -18.822 1.00 96.00 91 HIS A C 1
ATOM 681 O O . HIS A 1 91 ? 4.725 -10.050 -17.782 1.00 96.00 91 HIS A O 1
ATOM 687 N N . GLU A 1 92 ? 6.197 -11.378 -18.829 1.00 94.06 92 GLU A N 1
ATOM 688 C CA . GLU A 1 92 ? 6.649 -12.054 -17.615 1.00 94.06 92 GLU A CA 1
ATOM 689 C C . GLU A 1 92 ? 7.423 -11.108 -16.676 1.00 94.06 92 GLU A C 1
ATOM 691 O O . GLU A 1 92 ? 8.282 -10.325 -17.088 1.00 94.06 92 GLU A O 1
ATOM 696 N N . LEU A 1 93 ? 7.116 -11.193 -15.383 1.00 92.94 93 LEU A N 1
ATOM 697 C CA . LEU A 1 93 ? 7.854 -10.561 -14.296 1.00 92.94 93 LEU A CA 1
ATOM 698 C C . LEU A 1 93 ? 8.945 -11.524 -13.824 1.00 92.94 93 LEU A C 1
ATOM 700 O O . LEU A 1 93 ? 8.806 -12.191 -12.795 1.00 92.94 93 LEU A O 1
ATOM 704 N N . GLY A 1 94 ? 10.050 -11.569 -14.570 1.00 86.62 94 GLY A N 1
ATOM 705 C CA . GLY A 1 94 ? 11.265 -12.282 -14.169 1.00 86.62 94 GLY A CA 1
ATOM 706 C C . GLY A 1 94 ? 11.863 -11.754 -12.854 1.00 86.62 94 GLY A C 1
ATOM 707 O O . GLY A 1 94 ? 11.279 -10.918 -12.155 1.00 86.62 94 GLY A O 1
ATOM 708 N N . ASN A 1 95 ? 13.055 -12.219 -12.476 1.00 90.88 95 ASN A N 1
ATOM 709 C CA . ASN A 1 95 ? 13.744 -11.718 -11.277 1.00 90.88 95 ASN A CA 1
ATOM 710 C C . ASN A 1 95 ? 14.511 -10.401 -11.534 1.00 90.88 95 ASN A C 1
ATOM 712 O O . ASN A 1 95 ? 15.677 -10.261 -11.178 1.00 90.88 95 ASN A O 1
ATOM 716 N N . ILE A 1 96 ? 13.856 -9.444 -12.195 1.00 95.75 96 ILE A N 1
ATOM 717 C CA . ILE A 1 96 ? 14.416 -8.132 -12.538 1.00 95.75 96 ILE A CA 1
ATOM 718 C C . ILE A 1 96 ? 13.984 -7.128 -11.460 1.00 95.75 96 ILE A C 1
ATOM 720 O O . ILE A 1 96 ? 12.806 -7.079 -11.092 1.00 95.75 96 ILE A O 1
ATOM 724 N N . ARG A 1 97 ? 14.930 -6.328 -10.952 1.00 97.38 97 ARG A N 1
ATOM 725 C CA . ARG A 1 97 ? 14.686 -5.249 -9.980 1.00 97.38 97 ARG A CA 1
ATOM 726 C C . ARG A 1 97 ? 14.867 -3.875 -10.613 1.00 97.38 97 ARG A C 1
ATOM 728 O O . ARG A 1 97 ? 15.844 -3.647 -11.322 1.00 97.38 97 ARG A O 1
ATOM 735 N N . CYS A 1 98 ? 13.987 -2.934 -10.282 1.00 97.38 98 CYS A N 1
ATOM 736 C CA . CYS A 1 98 ? 14.126 -1.532 -10.661 1.00 97.38 98 CYS A CA 1
ATOM 737 C C . CYS A 1 98 ? 15.054 -0.792 -9.679 1.00 97.38 98 CYS A C 1
ATOM 739 O O . CYS A 1 98 ? 14.619 0.044 -8.888 1.00 97.38 98 CYS A O 1
ATOM 741 N N . LEU A 1 99 ? 16.358 -1.095 -9.726 1.00 97.50 99 LEU A N 1
ATOM 742 C CA . LEU A 1 99 ? 17.361 -0.469 -8.846 1.00 97.50 99 LEU A CA 1
ATOM 743 C C . LEU A 1 99 ? 17.401 1.067 -8.978 1.00 97.50 99 LEU A C 1
ATO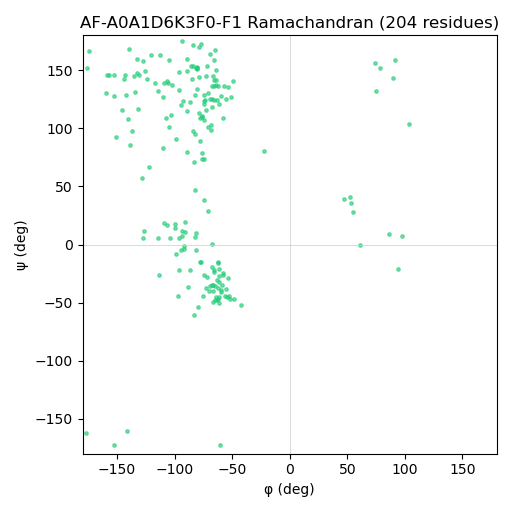M 745 O O . LEU A 1 99 ? 17.792 1.759 -8.041 1.00 97.50 99 LEU A O 1
ATOM 749 N N . ALA A 1 100 ? 16.999 1.607 -10.134 1.00 96.38 100 ALA A N 1
ATOM 750 C CA . ALA A 1 100 ? 16.868 3.046 -10.348 1.00 96.38 100 ALA A CA 1
ATOM 751 C C . ALA A 1 100 ? 15.745 3.648 -9.486 1.00 96.38 100 ALA A C 1
ATOM 753 O O . ALA A 1 100 ? 15.993 4.604 -8.755 1.00 96.38 100 ALA A O 1
ATOM 754 N N . LEU A 1 101 ? 14.543 3.057 -9.503 1.00 96.38 101 LEU A N 1
ATOM 755 C CA . LEU A 1 101 ? 13.423 3.525 -8.684 1.00 96.38 101 LEU A CA 1
ATOM 756 C C . LEU A 1 101 ? 13.683 3.308 -7.187 1.00 96.38 101 LEU A C 1
ATOM 758 O O . LEU A 1 101 ? 13.342 4.173 -6.391 1.00 96.38 101 LEU A O 1
ATOM 762 N N . GLU A 1 102 ? 14.362 2.223 -6.799 1.00 97.31 102 GLU A N 1
ATOM 763 C CA . GLU A 1 102 ? 14.804 2.016 -5.410 1.00 97.31 102 GLU A CA 1
ATOM 764 C C . GLU A 1 102 ? 15.748 3.140 -4.927 1.00 97.31 102 GLU A C 1
ATOM 766 O O . GLU A 1 102 ? 15.601 3.625 -3.804 1.00 97.31 102 GLU A O 1
ATOM 771 N N . LYS A 1 103 ? 16.680 3.603 -5.778 1.00 96.06 103 LYS A N 1
ATOM 772 C CA . LYS A 1 103 ? 17.571 4.742 -5.479 1.00 96.06 103 LYS A CA 1
ATOM 773 C C . LYS A 1 103 ? 16.837 6.082 -5.440 1.00 96.06 103 LYS A C 1
ATOM 775 O O . LYS A 1 103 ? 17.129 6.892 -4.569 1.00 96.06 103 LYS A O 1
ATOM 780 N N . VAL A 1 104 ? 15.893 6.317 -6.355 1.00 94.44 104 VAL A N 1
ATOM 781 C CA . VAL A 1 104 ? 15.050 7.525 -6.330 1.00 94.44 104 VAL A CA 1
ATOM 782 C C . VAL A 1 104 ? 14.233 7.552 -5.040 1.00 94.44 104 VAL A C 1
ATOM 784 O O . VAL A 1 104 ? 14.312 8.526 -4.296 1.00 94.44 104 VAL A O 1
ATOM 787 N N . ALA A 1 105 ? 13.548 6.455 -4.712 1.00 95.19 105 ALA A N 1
ATOM 788 C CA . ALA A 1 105 ? 12.741 6.322 -3.504 1.00 95.19 105 ALA A CA 1
ATOM 789 C C . ALA A 1 105 ? 13.531 6.601 -2.216 1.00 95.19 105 ALA A C 1
ATOM 791 O O . ALA A 1 105 ? 13.019 7.270 -1.326 1.00 95.19 105 ALA A O 1
ATOM 792 N N . ALA A 1 106 ? 14.799 6.178 -2.142 1.00 93.88 106 ALA A N 1
ATOM 793 C CA . ALA A 1 106 ? 15.685 6.455 -1.009 1.00 93.88 106 ALA A CA 1
ATOM 794 C C . ALA A 1 106 ? 15.886 7.955 -0.702 1.00 93.88 106 ALA A C 1
ATOM 796 O O . ALA A 1 106 ? 16.198 8.291 0.438 1.00 93.88 106 ALA A O 1
ATOM 797 N N . SER A 1 107 ? 15.702 8.840 -1.690 1.00 92.44 107 SER A N 1
ATOM 798 C CA . SER A 1 107 ? 15.774 10.303 -1.527 1.00 92.44 107 SER A CA 1
ATOM 799 C C . SER A 1 107 ? 14.431 10.978 -1.220 1.00 92.44 107 SER A C 1
ATOM 801 O O . SER A 1 107 ? 14.389 12.195 -1.053 1.00 92.44 107 SER A O 1
ATOM 803 N N . LEU A 1 108 ? 13.332 10.219 -1.147 1.00 92.94 108 LEU A N 1
ATOM 804 C CA . LEU A 1 108 ? 11.992 10.763 -0.930 1.00 92.94 108 LEU A CA 1
ATOM 805 C C . LEU A 1 108 ? 11.570 10.728 0.539 1.00 92.94 108 LEU A C 1
ATOM 807 O O . LEU A 1 108 ? 11.842 9.783 1.284 1.00 92.94 108 LEU A O 1
ATOM 811 N N . GLU A 1 109 ? 10.761 11.718 0.899 1.00 93.88 109 GLU A N 1
ATOM 812 C CA . GLU A 1 109 ? 9.886 11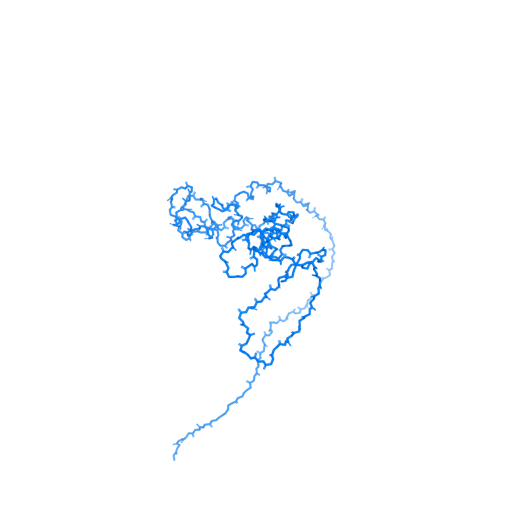.663 2.063 1.00 93.88 109 GLU A CA 1
ATOM 813 C C . GLU A 1 109 ? 8.451 11.385 1.610 1.00 93.88 109 GLU A C 1
ATOM 815 O O . GLU A 1 109 ? 7.969 11.955 0.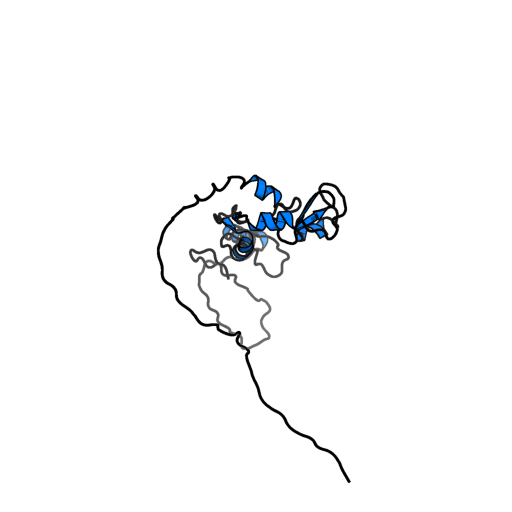623 1.00 93.88 109 GLU A O 1
ATOM 820 N N . LEU A 1 110 ? 7.756 10.505 2.327 1.00 93.00 110 LEU A N 1
ATOM 821 C CA . LEU A 1 110 ? 6.425 10.007 1.991 1.00 93.00 110 LEU A CA 1
ATOM 822 C C . LEU A 1 110 ? 5.449 10.253 3.154 1.00 93.00 110 LEU A C 1
ATOM 824 O O . LEU A 1 110 ? 5.844 10.087 4.311 1.00 93.00 110 LEU A O 1
ATOM 828 N N . PRO A 1 111 ? 4.177 10.602 2.884 1.00 93.81 111 PRO A N 1
ATOM 829 C CA . PRO A 1 111 ? 3.155 10.665 3.924 1.00 93.81 111 PRO A CA 1
ATOM 830 C C . PRO A 1 111 ? 2.898 9.277 4.525 1.00 93.81 111 PRO A C 1
ATOM 832 O O . PRO A 1 111 ? 3.027 8.251 3.850 1.00 93.81 111 PRO A O 1
ATOM 835 N N . CYS A 1 112 ? 2.518 9.240 5.800 1.00 95.31 112 CYS A N 1
ATOM 836 C CA . CYS A 1 112 ? 2.028 8.031 6.454 1.00 95.31 112 CYS A CA 1
ATOM 837 C C . CYS A 1 112 ? 0.741 7.527 5.779 1.00 95.31 112 CYS A C 1
ATOM 839 O O . CYS A 1 112 ? -0.177 8.306 5.526 1.00 95.31 112 CYS A O 1
ATOM 841 N N . LYS A 1 113 ? 0.614 6.213 5.548 1.00 92.88 113 LYS A N 1
ATOM 842 C CA . LYS A 1 113 ? -0.603 5.620 4.956 1.00 92.88 113 LYS A CA 1
ATOM 843 C C . LYS A 1 113 ? -1.869 5.810 5.805 1.00 92.88 113 LYS A C 1
ATOM 845 O O . LYS A 1 113 ? -2.967 5.649 5.291 1.00 92.88 113 LYS A O 1
ATOM 850 N N . TYR A 1 114 ? -1.726 6.164 7.085 1.00 93.75 114 TYR A N 1
ATOM 851 C CA . TYR A 1 114 ? -2.836 6.492 7.987 1.00 93.75 114 TYR A CA 1
ATOM 852 C C . TYR A 1 114 ? -3.187 7.991 7.993 1.00 93.75 114 TYR A C 1
ATOM 854 O O . TYR A 1 114 ? -3.829 8.475 8.923 1.00 93.75 114 TYR A O 1
ATOM 862 N N . GLN A 1 115 ? -2.782 8.753 6.970 1.00 93.44 115 GLN A N 1
ATOM 863 C CA . GLN A 1 115 ? -3.140 10.168 6.834 1.00 93.44 115 GLN A CA 1
ATOM 864 C C . GLN A 1 115 ? -4.662 10.390 6.776 1.00 93.44 115 GLN A C 1
ATOM 866 O O . GLN A 1 115 ? -5.162 11.339 7.373 1.00 93.44 115 GLN A O 1
ATOM 871 N N . CYS A 1 116 ? -5.415 9.470 6.163 1.00 89.25 116 CYS A N 1
ATOM 872 C CA . CYS A 1 116 ? -6.884 9.474 6.180 1.00 89.25 116 CYS A CA 1
ATOM 873 C C . CYS A 1 116 ? -7.499 9.240 7.575 1.00 89.25 116 CYS A C 1
ATOM 875 O O . CYS A 1 116 ? -8.627 9.659 7.808 1.00 89.25 116 CYS A O 1
ATOM 877 N N . PHE A 1 117 ? -6.754 8.638 8.508 1.00 88.50 117 PHE A N 1
ATOM 878 C CA . PHE A 1 117 ? -7.131 8.488 9.920 1.00 88.50 117 PHE A CA 1
ATOM 879 C C . PHE A 1 117 ? -6.574 9.622 10.801 1.00 88.50 117 PHE A C 1
ATOM 881 O O . PHE A 1 117 ? -6.610 9.531 12.023 1.00 88.50 117 PHE A O 1
ATOM 888 N N . GLY A 1 118 ? -6.050 10.695 10.196 1.00 92.12 118 GLY A N 1
ATOM 889 C CA . GLY A 1 118 ? -5.593 11.893 10.900 1.00 92.12 118 GLY A CA 1
ATOM 890 C C . GLY A 1 118 ? -4.093 11.967 11.185 1.00 92.12 118 GLY A C 1
ATOM 891 O O . GLY A 1 118 ? -3.671 12.897 11.867 1.00 92.12 118 GLY A O 1
ATOM 892 N N . CYS A 1 119 ? -3.262 11.052 10.669 1.00 95.44 119 CYS A N 1
ATOM 893 C CA . CYS A 1 119 ? -1.809 11.165 10.834 1.00 95.44 119 CYS A CA 1
ATOM 894 C C . CYS A 1 119 ? -1.223 12.300 9.963 1.00 95.44 119 CYS A C 1
ATOM 896 O O . CYS A 1 119 ? -1.221 12.176 8.736 1.00 95.44 119 CYS A O 1
ATOM 898 N N . PRO A 1 120 ? -0.639 13.370 10.542 1.00 95.56 120 PRO A N 1
ATOM 899 C CA . PRO A 1 120 ? -0.025 14.448 9.760 1.00 95.56 120 PRO A CA 1
ATOM 900 C C . PRO A 1 120 ? 1.403 14.108 9.295 1.00 95.56 120 PRO A C 1
ATOM 902 O O . PRO A 1 120 ? 2.039 14.905 8.609 1.00 95.56 120 PRO A O 1
ATOM 905 N N . GLY A 1 121 ? 1.942 12.958 9.714 1.00 95.12 121 GLY A N 1
ATOM 906 C CA . GLY A 1 121 ? 3.356 12.632 9.592 1.00 95.12 121 GLY A CA 1
ATOM 907 C C . GLY A 1 121 ? 3.807 12.349 8.158 1.00 95.12 121 GLY A C 1
ATOM 908 O O . GLY A 1 121 ? 3.235 11.512 7.455 1.00 95.12 121 GLY A O 1
ATOM 909 N N . ILE A 1 122 ? 4.891 13.013 7.764 1.00 95.19 122 ILE A N 1
ATOM 910 C CA . ILE A 1 122 ? 5.665 12.756 6.548 1.00 95.19 122 ILE A CA 1
ATOM 911 C C . ILE A 1 122 ? 7.043 12.270 7.006 1.00 95.19 122 ILE A C 1
ATOM 913 O O . ILE A 1 122 ? 7.632 12.859 7.911 1.00 95.19 122 ILE A O 1
ATOM 917 N N . TYR A 1 123 ? 7.535 11.177 6.422 1.00 95.25 123 TYR A N 1
ATOM 918 C CA . TYR A 1 123 ? 8.740 10.489 6.891 1.00 95.25 123 TYR A CA 1
ATOM 919 C C . TYR A 1 123 ? 9.666 10.113 5.730 1.00 95.25 123 TYR A C 1
ATOM 921 O O . TYR A 1 123 ? 9.168 9.706 4.673 1.00 95.25 123 TYR A O 1
ATOM 929 N N . PRO A 1 124 ? 10.999 10.155 5.920 1.00 96.06 124 PRO A N 1
ATOM 930 C CA . PRO A 1 124 ? 11.953 9.547 4.999 1.00 96.06 124 PRO A CA 1
ATOM 931 C C . PRO A 1 124 ? 11.574 8.103 4.654 1.00 96.06 124 PRO A C 1
ATOM 933 O O . PRO A 1 124 ? 11.149 7.329 5.515 1.00 96.06 124 PRO A O 1
ATOM 936 N N . TYR A 1 125 ? 11.753 7.725 3.389 1.00 95.12 125 TYR A N 1
ATOM 937 C CA . TYR A 1 125 ? 11.314 6.445 2.826 1.00 95.12 125 TYR A CA 1
ATOM 938 C C . TYR A 1 125 ? 11.569 5.228 3.730 1.00 95.12 125 TYR A C 1
ATOM 940 O O . TYR A 1 125 ? 10.633 4.488 4.042 1.00 95.12 125 TYR A O 1
ATOM 948 N N . TYR A 1 126 ? 12.805 5.055 4.213 1.00 93.69 126 TYR A N 1
ATOM 949 C CA . TYR A 1 126 ? 13.191 3.917 5.054 1.00 93.69 126 TYR A CA 1
ATOM 950 C C . TYR A 1 126 ? 12.624 3.956 6.483 1.00 93.69 126 TYR A C 1
ATOM 952 O O . TYR A 1 126 ? 12.409 2.899 7.073 1.00 93.69 126 TYR A O 1
ATOM 960 N N . SER A 1 127 ? 12.356 5.136 7.055 1.00 95.38 127 SER A N 1
ATOM 961 C CA . SER A 1 127 ? 11.804 5.251 8.414 1.00 95.38 127 SER A CA 1
ATOM 962 C C . SER A 1 127 ? 10.274 5.174 8.447 1.00 95.38 127 SER A C 1
ATOM 964 O O . SER A 1 127 ? 9.716 4.772 9.470 1.00 95.38 127 SER A O 1
ATOM 966 N N . LYS A 1 128 ? 9.589 5.455 7.328 1.00 95.44 128 LYS A N 1
ATOM 967 C CA . LYS A 1 128 ? 8.121 5.377 7.216 1.00 95.44 128 LYS A CA 1
ATOM 968 C C . LYS A 1 128 ? 7.543 4.031 7.664 1.00 95.44 128 LYS A C 1
ATOM 970 O O . LYS A 1 128 ? 6.573 4.026 8.412 1.00 95.44 128 LYS A O 1
ATOM 975 N N . LEU A 1 129 ? 8.128 2.894 7.270 1.00 93.88 129 LEU A N 1
ATOM 976 C CA . LEU A 1 129 ? 7.612 1.575 7.682 1.00 93.88 129 LEU A CA 1
ATOM 977 C C . LEU A 1 129 ? 7.725 1.342 9.197 1.00 93.88 129 LEU A C 1
ATOM 979 O O . LEU A 1 129 ? 6.824 0.755 9.791 1.00 93.88 129 LEU A O 1
ATOM 983 N N . LYS A 1 130 ? 8.798 1.840 9.830 1.00 95.94 130 LYS A N 1
ATOM 984 C CA . LYS A 1 130 ? 8.966 1.798 11.291 1.00 95.94 130 LYS A CA 1
ATOM 985 C C . LYS A 1 130 ? 7.930 2.679 11.992 1.00 95.94 130 LYS A C 1
ATOM 987 O O . LYS A 1 130 ? 7.382 2.274 13.008 1.00 95.94 130 LYS A O 1
ATOM 992 N N . HIS A 1 131 ? 7.638 3.861 11.447 1.00 96.62 131 HIS A N 1
ATOM 993 C CA . HIS A 1 131 ? 6.544 4.688 11.951 1.00 96.62 131 HIS A CA 1
ATOM 994 C C . HIS A 1 131 ? 5.187 3.981 11.797 1.00 96.62 131 HIS A C 1
ATOM 996 O O . HIS A 1 131 ? 4.415 3.926 12.745 1.00 96.62 131 HIS A O 1
ATOM 1002 N N . GLU A 1 132 ? 4.891 3.402 10.632 1.00 95.12 132 GLU A N 1
ATOM 1003 C CA . GLU A 1 132 ? 3.595 2.768 10.356 1.00 95.12 132 GLU A CA 1
ATOM 1004 C C . GLU A 1 132 ? 3.313 1.523 11.210 1.00 95.12 132 GLU A C 1
ATOM 1006 O O . GLU A 1 132 ? 2.147 1.199 11.421 1.00 95.12 132 GLU A O 1
ATOM 1011 N N . SER A 1 133 ? 4.331 0.842 11.743 1.00 93.94 133 SER A N 1
ATOM 1012 C CA . SER A 1 133 ? 4.117 -0.234 12.722 1.00 93.94 133 SER A CA 1
ATOM 1013 C C . SER A 1 133 ? 3.787 0.272 14.134 1.00 93.94 133 SER A C 1
ATOM 1015 O O . SER A 1 133 ? 3.301 -0.506 14.948 1.00 93.94 133 SER A O 1
ATOM 1017 N N . GLN A 1 134 ? 4.018 1.559 14.418 1.00 94.00 134 GLN A N 1
ATOM 1018 C CA . GLN A 1 134 ? 3.895 2.195 15.742 1.00 94.00 134 GLN A CA 1
ATOM 1019 C C . GLN A 1 134 ? 2.992 3.446 15.716 1.00 94.00 134 GLN A C 1
ATOM 1021 O O . GLN A 1 134 ? 2.978 4.239 16.654 1.00 94.00 134 GLN A O 1
ATOM 1026 N N . CYS A 1 135 ? 2.260 3.673 14.622 1.00 94.62 135 CYS A N 1
ATOM 1027 C CA . CYS A 1 135 ? 1.485 4.892 14.424 1.00 94.62 135 CYS A CA 1
ATOM 1028 C C . CYS A 1 135 ? 0.218 4.883 15.289 1.00 94.62 135 CYS A C 1
ATOM 1030 O O . CYS A 1 135 ? -0.634 4.015 15.120 1.00 94.62 135 CYS A O 1
ATOM 1032 N N . GLN A 1 136 ? 0.038 5.900 16.136 1.00 91.12 136 GLN A N 1
ATOM 1033 C CA . GLN A 1 136 ? -1.154 6.056 16.988 1.00 91.12 136 GLN A CA 1
ATOM 1034 C C . GLN A 1 136 ? -2.479 6.215 16.212 1.00 91.12 136 GLN A C 1
ATOM 1036 O O . GLN A 1 136 ? -3.554 6.083 16.787 1.00 91.12 136 GLN A O 1
ATOM 1041 N N . TYR A 1 137 ? -2.415 6.513 14.910 1.00 91.44 137 TYR A N 1
ATOM 1042 C CA . TYR A 1 137 ? -3.572 6.623 14.009 1.00 91.44 137 TYR A CA 1
ATOM 1043 C C . TYR A 1 137 ? -3.834 5.333 13.212 1.00 91.44 137 TYR A C 1
ATOM 1045 O O . TYR A 1 137 ? -4.673 5.308 12.315 1.00 91.44 137 TYR A O 1
ATOM 1053 N N . ARG A 1 138 ? -3.091 4.255 13.491 1.00 92.50 138 ARG A N 1
ATOM 1054 C CA . ARG A 1 138 ? -3.296 2.944 12.872 1.00 92.50 138 ARG A CA 1
ATOM 1055 C C . ARG A 1 138 ? -4.619 2.334 13.369 1.00 92.50 138 ARG A C 1
ATOM 1057 O O . ARG A 1 138 ? -4.717 2.092 14.573 1.00 92.50 138 ARG A O 1
ATOM 1064 N N . PRO A 1 139 ? -5.547 1.940 12.475 1.00 91.38 139 PRO A N 1
ATOM 1065 C CA . PRO A 1 139 ? -6.735 1.172 12.843 1.00 91.38 139 PRO A CA 1
ATOM 1066 C C . PRO A 1 139 ? -6.399 -0.098 13.631 1.00 91.38 139 PRO A C 1
ATOM 1068 O O . PRO A 1 139 ? -5.478 -0.839 13.274 1.00 91.38 139 PRO A O 1
ATOM 1071 N N . TYR A 1 140 ? -7.149 -0.360 14.694 1.00 87.88 140 TYR A N 1
ATOM 1072 C CA . TYR A 1 140 ? -7.058 -1.597 15.461 1.00 87.88 140 TYR A CA 1
ATOM 1073 C C . TYR A 1 140 ? -7.850 -2.704 14.758 1.00 87.88 140 TYR A C 1
ATOM 1075 O O . TYR A 1 140 ? -8.809 -2.421 14.044 1.00 87.88 140 TYR A O 1
ATOM 1083 N N . SER A 1 141 ? -7.447 -3.959 14.948 1.00 88.75 141 SER A N 1
ATOM 1084 C CA . SER A 1 141 ? -8.224 -5.124 14.507 1.00 88.75 141 SER A CA 1
ATOM 1085 C C . SER A 1 141 ? -9.252 -5.495 15.572 1.00 88.75 141 SER A C 1
ATOM 1087 O O . SER A 1 141 ? -9.014 -5.255 16.757 1.00 88.75 141 SER A O 1
ATOM 1089 N N . CYS A 1 142 ? -10.357 -6.123 15.171 1.00 88.81 142 CYS A N 1
ATOM 1090 C CA . CYS A 1 142 ? -11.309 -6.713 16.102 1.00 88.81 142 CYS A CA 1
ATOM 1091 C C . CYS A 1 142 ? -10.594 -7.720 17.031 1.00 88.81 142 CYS A C 1
ATOM 1093 O O . CYS A 1 142 ? -9.949 -8.646 16.536 1.00 88.81 142 CYS A O 1
ATOM 1095 N N . PRO A 1 143 ? -10.693 -7.570 18.363 1.00 86.00 143 PRO A N 1
ATOM 1096 C CA . PRO A 1 143 ? -10.014 -8.444 19.317 1.00 86.00 143 PRO A CA 1
ATOM 1097 C C . PRO A 1 143 ? -10.862 -9.654 19.751 1.00 86.00 143 PRO A C 1
ATOM 1099 O O . PRO A 1 143 ? -10.507 -10.335 20.711 1.00 86.00 143 PRO A O 1
ATOM 1102 N N . TYR A 1 144 ? -11.999 -9.919 19.095 1.00 84.12 144 TYR A N 1
ATOM 1103 C CA . TYR A 1 144 ? -12.894 -11.015 19.468 1.00 84.12 144 TYR A CA 1
ATOM 1104 C C . TYR A 1 144 ? -12.272 -12.383 19.138 1.00 84.12 144 TYR A C 1
ATOM 1106 O O . TYR A 1 144 ? -12.261 -12.836 17.989 1.00 84.12 144 TYR A O 1
ATOM 1114 N N . ALA A 1 145 ? -11.743 -13.041 20.170 1.00 75.00 145 ALA A N 1
ATOM 1115 C CA . ALA A 1 145 ? -11.091 -14.338 20.060 1.00 75.00 145 ALA A CA 1
ATOM 1116 C C . ALA A 1 145 ? -12.064 -15.442 19.602 1.00 75.00 145 ALA A C 1
ATOM 1118 O O . ALA A 1 145 ? -13.208 -15.504 20.044 1.00 75.00 145 ALA A O 1
ATOM 1119 N N . GLY A 1 146 ? -11.584 -16.349 18.746 1.00 67.88 146 GLY A N 1
ATOM 1120 C CA . GLY A 1 146 ? -12.353 -17.515 18.291 1.00 67.88 146 GLY A CA 1
ATOM 1121 C C . GLY A 1 146 ? -13.262 -17.282 17.079 1.00 67.88 146 GLY A C 1
ATOM 1122 O O . GLY A 1 146 ? -14.032 -18.173 16.733 1.00 67.88 146 GLY A O 1
ATOM 1123 N N . SER A 1 147 ? -13.165 -16.130 16.406 1.00 68.56 147 SER A N 1
ATOM 1124 C CA . SER A 1 147 ? -13.843 -15.880 15.126 1.00 68.56 147 SER A CA 1
ATOM 1125 C C . SER A 1 147 ? -12.863 -15.424 14.042 1.00 68.56 147 SER A C 1
ATOM 1127 O O . SER A 1 147 ? -11.901 -14.721 14.339 1.00 68.56 147 SER A O 1
ATOM 1129 N N . GLU A 1 148 ? -13.150 -15.748 12.778 1.00 81.50 148 GLU A N 1
ATOM 1130 C CA . GLU A 1 148 ? -12.430 -15.258 11.585 1.00 81.50 148 GLU A CA 1
ATOM 1131 C C . GLU A 1 148 ? -12.776 -13.781 11.264 1.00 81.50 148 GLU A C 1
ATOM 1133 O O . GLU A 1 148 ? -12.975 -13.390 10.111 1.00 81.50 148 GLU A O 1
ATOM 1138 N N . CYS A 1 149 ? -12.927 -12.942 12.292 1.00 88.19 149 CYS A N 1
ATOM 1139 C CA . CYS A 1 149 ? -13.326 -11.549 12.139 1.00 88.19 149 CYS A CA 1
ATOM 1140 C C . CYS A 1 149 ? -12.146 -10.683 11.687 1.00 88.19 149 CYS A C 1
ATOM 1142 O O . CYS A 1 149 ? -11.230 -10.382 12.450 1.00 88.19 149 CYS A O 1
ATOM 1144 N N . THR A 1 150 ? -12.194 -10.239 10.432 1.00 90.12 150 THR A N 1
ATOM 1145 C CA . THR A 1 150 ? -11.157 -9.397 9.812 1.00 90.12 150 THR A CA 1
ATOM 1146 C C . THR A 1 150 ? -11.443 -7.895 9.907 1.00 90.12 150 THR A C 1
ATOM 1148 O O . THR A 1 150 ? -10.720 -7.093 9.313 1.00 90.12 150 THR A O 1
ATOM 1151 N N . VAL A 1 151 ? -12.484 -7.494 10.646 1.00 90.06 151 VAL A N 1
ATOM 1152 C CA . VAL A 1 151 ? -12.882 -6.087 10.794 1.00 90.06 151 VAL A CA 1
ATOM 1153 C C . VAL A 1 151 ? -11.800 -5.296 11.530 1.00 90.06 151 VAL A C 1
ATOM 1155 O O . VAL A 1 151 ? -11.250 -5.746 12.535 1.00 90.06 151 VAL A O 1
ATOM 1158 N N . ALA A 1 152 ? -11.498 -4.100 11.026 1.00 90.69 152 ALA A N 1
ATOM 1159 C CA . ALA A 1 152 ? -10.542 -3.175 11.617 1.00 90.69 152 ALA A CA 1
ATOM 1160 C C . ALA A 1 152 ? -11.021 -1.725 11.461 1.00 90.69 152 ALA A C 1
ATOM 1162 O O . ALA A 1 152 ? -11.620 -1.376 10.444 1.00 90.69 152 ALA A O 1
ATOM 1163 N N . GLY A 1 153 ? -10.735 -0.875 12.446 1.00 88.44 153 GLY A N 1
ATOM 1164 C CA . GLY A 1 153 ? -11.160 0.526 12.456 1.00 88.44 153 GLY A CA 1
ATOM 1165 C C . GLY A 1 153 ? -10.640 1.304 13.662 1.00 88.44 153 GLY A C 1
ATOM 1166 O O . GLY A 1 153 ? -9.673 0.895 14.310 1.00 88.44 153 GLY A O 1
ATOM 1167 N N . ASP A 1 154 ? -11.261 2.445 13.949 1.00 83.25 154 ASP A N 1
ATOM 1168 C CA . ASP A 1 154 ? -11.018 3.180 15.190 1.00 83.25 154 ASP A CA 1
ATOM 1169 C C . ASP A 1 154 ? -11.743 2.535 16.389 1.00 83.25 154 ASP A C 1
ATOM 1171 O O . ASP A 1 154 ? -12.498 1.568 16.249 1.00 83.25 154 ASP A O 1
ATOM 1175 N N . ILE A 1 155 ? -11.466 3.039 17.596 1.00 83.06 155 ILE A N 1
ATOM 1176 C CA . ILE A 1 155 ? -12.038 2.491 18.834 1.00 83.06 155 ILE A CA 1
ATOM 1177 C C . ILE A 1 155 ? -13.575 2.629 18.859 1.00 83.06 155 ILE A C 1
ATOM 1179 O O . ILE A 1 155 ? -14.223 1.618 19.131 1.00 83.06 155 ILE A O 1
ATOM 1183 N N . PRO A 1 156 ? -14.192 3.790 18.539 1.00 86.19 156 PRO A N 1
ATOM 1184 C CA . PRO A 1 156 ? -15.652 3.911 18.471 1.00 86.19 156 PRO A CA 1
ATOM 1185 C C . PRO A 1 156 ? -16.311 2.911 17.513 1.00 86.19 156 PRO A C 1
ATOM 1187 O O . PRO A 1 156 ? -17.305 2.279 17.872 1.00 86.19 156 PRO A O 1
ATOM 1190 N N . TYR A 1 157 ? -15.745 2.720 16.318 1.00 87.81 157 TYR A N 1
ATOM 1191 C CA . TYR A 1 157 ? -16.251 1.755 15.346 1.00 87.81 157 TYR A CA 1
ATOM 1192 C C . TYR A 1 157 ? -16.140 0.312 15.854 1.00 87.81 157 TYR A C 1
ATOM 1194 O O . TYR A 1 157 ? -17.112 -0.440 15.774 1.00 87.81 157 TYR A O 1
ATOM 1202 N N . LEU A 1 158 ? -14.997 -0.073 16.435 1.00 87.88 158 LEU A N 1
ATOM 1203 C CA . LEU A 1 158 ? -14.817 -1.418 16.991 1.00 87.88 158 LEU A CA 1
ATOM 1204 C C . LEU A 1 158 ? -15.707 -1.696 18.208 1.00 87.88 158 LEU A C 1
ATOM 1206 O O . LEU A 1 158 ? -16.164 -2.825 18.364 1.00 87.88 158 LEU A O 1
ATOM 1210 N N . VAL A 1 159 ? -15.973 -0.698 19.053 1.00 86.81 159 VAL A N 1
ATOM 1211 C CA . VAL A 1 159 ? -16.908 -0.819 20.185 1.00 86.81 159 VAL A CA 1
ATOM 1212 C C . VAL A 1 159 ? -18.322 -1.130 19.687 1.00 86.81 159 VAL A C 1
ATOM 1214 O O . VAL A 1 159 ? -18.960 -2.048 20.205 1.00 86.81 159 VAL A O 1
ATOM 1217 N N . ASN A 1 160 ? -18.788 -0.435 18.644 1.00 88.94 160 ASN A N 1
ATOM 1218 C CA . ASN A 1 160 ? -20.085 -0.729 18.034 1.00 88.94 160 ASN A CA 1
ATOM 1219 C C . ASN A 1 160 ? -20.096 -2.121 17.381 1.00 88.94 160 ASN A C 1
ATOM 1221 O O . ASN A 1 160 ? -20.976 -2.916 17.688 1.00 88.94 160 ASN A O 1
ATOM 1225 N N . HIS A 1 161 ? -19.083 -2.460 16.577 1.00 90.12 161 HIS A N 1
ATOM 1226 C CA . HIS A 1 161 ? -18.921 -3.788 15.961 1.00 90.12 161 HIS A CA 1
ATOM 1227 C C . HIS A 1 161 ? -18.948 -4.934 16.994 1.00 90.12 161 HIS A C 1
ATOM 1229 O O . HIS A 1 161 ? -19.639 -5.936 16.823 1.00 90.12 161 HIS A O 1
ATOM 1235 N N . LEU A 1 162 ? -18.234 -4.801 18.118 1.00 87.56 162 LEU A N 1
ATOM 1236 C CA . LEU A 1 162 ? -18.223 -5.820 19.177 1.0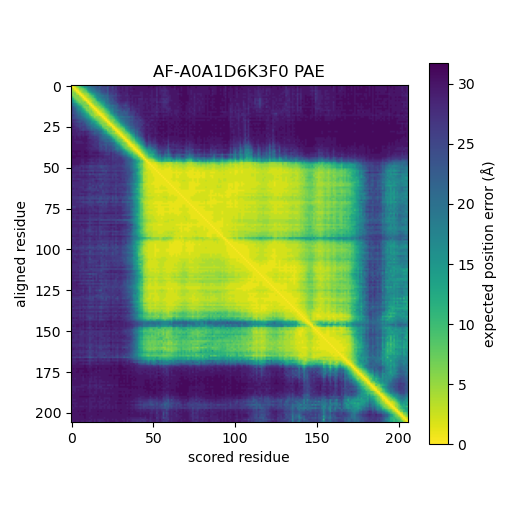0 87.56 162 LEU A CA 1
ATOM 1237 C C . LEU A 1 162 ? -19.614 -6.034 19.794 1.00 87.56 162 LEU A C 1
ATOM 1239 O O . LEU A 1 162 ? -19.989 -7.167 20.102 1.00 87.56 162 LEU A O 1
ATOM 1243 N N . LYS A 1 163 ? -20.393 -4.962 19.946 1.00 85.94 163 LYS A N 1
ATOM 1244 C CA . LYS A 1 163 ? -21.757 -5.016 20.474 1.00 85.94 163 LYS A CA 1
ATOM 1245 C C . LYS A 1 163 ? -22.762 -5.556 19.450 1.00 85.94 163 LYS A C 1
ATOM 1247 O O . LYS A 1 163 ? -23.607 -6.385 19.792 1.00 85.94 163 LYS A O 1
ATOM 1252 N N . ASP A 1 164 ? -22.679 -5.097 18.208 1.00 89.44 164 ASP A N 1
ATOM 1253 C CA . ASP A 1 164 ? -23.703 -5.330 17.193 1.00 89.44 164 ASP A CA 1
ATOM 1254 C C . ASP A 1 164 ? -23.476 -6.640 16.424 1.00 89.44 164 ASP A C 1
ATOM 1256 O O . ASP A 1 164 ? -24.445 -7.363 16.185 1.00 89.44 164 ASP A O 1
ATOM 1260 N N . ASP A 1 165 ? -22.232 -7.020 16.135 1.00 87.19 165 ASP A N 1
ATOM 1261 C CA . ASP A 1 165 ? -21.897 -8.236 15.383 1.00 87.19 165 ASP A CA 1
ATOM 1262 C C . ASP A 1 165 ? -21.537 -9.409 16.307 1.00 87.19 165 ASP A C 1
ATOM 1264 O O . ASP A 1 165 ? -22.039 -10.519 16.130 1.00 87.19 165 ASP A O 1
ATOM 1268 N N . HIS A 1 166 ? -20.730 -9.164 17.347 1.00 87.19 166 HIS A N 1
ATOM 1269 C CA . HIS A 1 166 ? -20.285 -10.208 18.286 1.00 87.19 166 HIS A CA 1
ATOM 1270 C C . HIS A 1 166 ? -21.141 -10.354 19.552 1.00 87.19 166 HIS A C 1
ATOM 1272 O O . HIS A 1 166 ? -20.903 -11.271 20.339 1.00 87.19 166 HIS A O 1
ATOM 1278 N N . LYS A 1 167 ? -22.136 -9.478 19.752 1.00 85.12 167 LYS A N 1
ATOM 1279 C CA . LYS A 1 167 ? -23.033 -9.469 20.926 1.00 85.12 167 LYS A CA 1
ATOM 1280 C C . LYS A 1 167 ? -22.284 -9.440 22.266 1.00 85.12 167 LYS A C 1
ATOM 1282 O O . LYS A 1 167 ? -22.719 -10.050 23.237 1.00 85.12 167 LYS A O 1
ATOM 1287 N N . VAL A 1 168 ? -21.153 -8.733 22.316 1.00 80.94 168 VAL A N 1
ATOM 1288 C CA . VAL A 1 168 ? -20.364 -8.560 23.541 1.00 80.94 168 VAL A CA 1
ATOM 1289 C C . VAL A 1 168 ? -21.070 -7.585 24.481 1.00 80.94 168 VAL A C 1
ATOM 1291 O O . VAL A 1 168 ? -21.318 -6.431 24.122 1.00 80.94 168 VAL A O 1
ATOM 1294 N N . ASP A 1 169 ? -21.335 -8.031 25.708 1.00 75.38 169 ASP A N 1
ATOM 1295 C CA . ASP A 1 169 ? -21.817 -7.165 26.780 1.00 75.38 169 ASP A CA 1
ATOM 1296 C C . ASP A 1 169 ? -20.724 -6.170 27.199 1.00 75.38 169 ASP A C 1
ATOM 1298 O O . ASP A 1 169 ? -19.645 -6.536 27.669 1.00 75.38 169 ASP A O 1
ATOM 1302 N N . MET A 1 170 ? -21.010 -4.880 27.023 1.00 69.00 170 MET A N 1
ATOM 1303 C CA . MET A 1 170 ? -20.109 -3.790 27.396 1.00 69.00 170 MET A CA 1
ATOM 1304 C C . MET A 1 170 ? -20.427 -3.306 28.816 1.00 69.00 170 MET A C 1
ATOM 1306 O O . MET A 1 170 ? -21.543 -2.864 29.098 1.00 69.00 170 MET A O 1
ATOM 1310 N N . HIS A 1 171 ? -19.434 -3.334 29.705 1.00 67.62 171 HIS A N 1
ATOM 1311 C CA . HIS A 1 171 ? -19.534 -2.780 31.056 1.00 67.62 171 HIS A CA 1
ATOM 1312 C C . HIS A 1 171 ? -18.661 -1.526 31.196 1.00 67.62 171 HIS A C 1
ATOM 1314 O O . HIS A 1 171 ? -17.460 -1.567 30.937 1.00 67.62 171 HIS A O 1
ATOM 1320 N N . ASN A 1 172 ? -19.245 -0.418 31.661 1.00 53.50 172 ASN A N 1
ATOM 1321 C CA . ASN A 1 172 ? -18.491 0.800 31.967 1.00 53.50 172 ASN A CA 1
ATOM 1322 C C . ASN A 1 172 ? -17.741 0.641 33.301 1.00 53.50 172 ASN A C 1
ATOM 1324 O O . ASN A 1 172 ? -18.368 0.650 34.360 1.00 53.50 172 ASN A O 1
ATOM 1328 N N . GLY A 1 173 ? -16.409 0.554 33.270 1.00 55.31 173 GLY A N 1
ATOM 1329 C CA . GLY A 1 173 ? -15.593 0.543 34.486 1.00 55.31 173 GLY A CA 1
ATOM 1330 C C . GLY A 1 173 ? -14.084 0.524 34.233 1.00 55.31 173 GLY A C 1
ATOM 1331 O O . GLY A 1 173 ? -13.619 -0.008 33.232 1.00 55.31 173 GLY A O 1
ATOM 1332 N N . CYS A 1 174 ? -13.317 1.072 35.182 1.00 47.72 174 CYS A N 1
ATOM 1333 C CA . CYS A 1 174 ? -11.845 1.128 35.149 1.00 47.72 174 CYS A CA 1
ATOM 1334 C C . CYS A 1 174 ? -11.185 0.189 36.184 1.00 47.72 174 CYS A C 1
ATOM 1336 O O . CYS A 1 174 ? -10.042 0.401 36.584 1.00 47.72 174 CYS A O 1
ATOM 1338 N N . THR A 1 175 ? -11.913 -0.807 36.698 1.00 39.66 175 THR A N 1
ATOM 1339 C CA . THR A 1 175 ? -11.509 -1.595 37.876 1.00 39.66 175 THR A CA 1
ATOM 1340 C C . THR A 1 175 ? -11.000 -2.992 37.535 1.00 39.66 175 THR A C 1
ATOM 1342 O O . THR A 1 175 ? -11.782 -3.933 37.401 1.00 39.66 175 THR A O 1
ATOM 1345 N N . PHE A 1 176 ? -9.677 -3.160 37.528 1.00 38.66 176 PHE A N 1
ATOM 1346 C CA . PHE A 1 176 ? -9.045 -4.479 37.586 1.00 38.66 176 PHE A CA 1
ATOM 1347 C C . PHE A 1 176 ? -9.050 -5.031 39.018 1.00 38.66 176 PHE A C 1
ATOM 1349 O O . PHE A 1 176 ? -8.318 -4.556 39.883 1.00 38.66 176 PHE A O 1
ATOM 1356 N N . ASN A 1 177 ? -9.808 -6.103 39.250 1.00 34.41 177 ASN A N 1
ATOM 1357 C CA . ASN A 1 177 ? -9.583 -7.014 40.373 1.00 34.41 177 ASN A CA 1
ATOM 1358 C C . ASN A 1 177 ? -9.074 -8.350 39.826 1.00 34.41 177 ASN A C 1
ATOM 1360 O O . ASN A 1 177 ? -9.843 -9.291 39.642 1.00 34.41 177 ASN A O 1
ATOM 1364 N N . HIS A 1 178 ? -7.769 -8.443 39.569 1.00 36.31 178 HIS A N 1
ATOM 1365 C CA . HIS A 1 178 ? -7.132 -9.697 39.168 1.00 36.31 178 HIS A CA 1
ATOM 1366 C C . HIS A 1 178 ? -6.971 -10.624 40.387 1.00 36.31 178 HIS A C 1
ATOM 1368 O O . HIS A 1 178 ? -5.888 -10.783 40.953 1.00 36.31 178 HIS A O 1
ATOM 1374 N N . ARG A 1 179 ? -8.089 -11.203 40.838 1.00 35.59 179 ARG A N 1
ATOM 1375 C CA . ARG A 1 179 ? -8.125 -12.150 41.953 1.00 35.59 179 ARG A CA 1
ATOM 1376 C C . ARG A 1 179 ? -8.166 -13.577 41.412 1.00 35.59 179 ARG A C 1
ATOM 1378 O O . ARG A 1 179 ? -9.241 -14.135 41.209 1.00 35.59 179 ARG A O 1
ATOM 1385 N N . TYR A 1 180 ? -6.991 -14.180 41.228 1.00 40.03 180 TYR A N 1
ATOM 1386 C CA . TYR A 1 180 ? -6.887 -15.629 41.048 1.00 40.03 180 TYR A CA 1
ATOM 1387 C C . TYR A 1 180 ? -7.499 -16.338 42.262 1.00 40.03 180 TYR A C 1
ATOM 1389 O O . TYR A 1 180 ? -6.919 -16.340 43.346 1.00 40.03 180 TYR A O 1
ATOM 1397 N N . VAL A 1 181 ? -8.658 -16.967 42.070 1.00 47.62 181 VAL A N 1
ATOM 1398 C CA . VAL A 1 181 ? -9.174 -18.000 42.971 1.00 47.62 181 VAL A CA 1
ATOM 1399 C C . VAL A 1 181 ? -9.817 -19.091 42.128 1.00 47.62 181 VAL A C 1
ATOM 1401 O O . VAL A 1 181 ? -10.917 -18.896 41.630 1.00 47.62 181 VAL A O 1
ATOM 1404 N N . LYS A 1 182 ? -9.173 -20.257 42.048 1.00 40.62 182 LYS A N 1
ATOM 1405 C CA . LYS A 1 182 ? -9.807 -21.533 42.413 1.00 40.62 182 LYS A CA 1
ATOM 1406 C C . LYS A 1 182 ? -8.725 -22.521 42.869 1.00 40.62 182 LYS A C 1
ATOM 1408 O O . LYS A 1 182 ? -7.773 -22.742 42.129 1.00 40.62 182 LYS A O 1
ATOM 1413 N N . PRO A 1 183 ? -8.865 -23.145 44.053 1.00 42.12 183 PRO A N 1
ATOM 1414 C CA . PRO A 1 183 ? -7.997 -24.238 44.490 1.00 42.12 183 PRO A CA 1
ATOM 1415 C C . PRO A 1 183 ? -8.411 -25.609 43.914 1.00 42.12 183 PRO A C 1
ATOM 1417 O O . PRO A 1 183 ? -7.856 -26.621 44.327 1.00 42.12 183 PRO A O 1
ATOM 1420 N N . ASN A 1 184 ? -9.395 -25.670 43.004 1.00 47.50 184 ASN A N 1
ATOM 1421 C CA . ASN A 1 184 ? -9.931 -26.920 42.454 1.00 47.50 184 ASN A CA 1
ATOM 1422 C C . ASN A 1 184 ? -10.028 -26.858 40.908 1.00 47.50 184 ASN A C 1
ATOM 1424 O O . ASN A 1 184 ? -10.782 -26.025 40.397 1.00 47.50 184 ASN A O 1
ATOM 1428 N N . PRO A 1 185 ? -9.293 -27.705 40.155 1.00 46.34 185 PRO A N 1
ATOM 1429 C CA . PRO A 1 185 ? -9.143 -27.592 38.697 1.00 46.34 185 PRO A CA 1
ATOM 1430 C C . PRO A 1 185 ? -10.291 -28.178 37.845 1.00 46.34 185 PRO A C 1
ATOM 1432 O O . PRO A 1 185 ? -10.141 -28.270 36.631 1.00 46.34 185 PRO A O 1
ATOM 1435 N N . HIS A 1 186 ? -11.429 -28.566 38.433 1.00 49.28 186 HIS A N 1
ATOM 1436 C CA . HIS A 1 186 ? -12.531 -29.236 37.713 1.00 49.28 186 HIS A CA 1
ATOM 1437 C C . HIS A 1 186 ? -13.762 -28.357 37.393 1.00 49.28 186 HIS A C 1
ATOM 1439 O O . HIS A 1 186 ? -14.745 -28.870 36.870 1.00 49.28 186 HIS A O 1
ATOM 1445 N N . GLU A 1 187 ? -13.736 -27.048 37.673 1.00 53.31 187 GLU A N 1
ATOM 1446 C CA . GLU A 1 187 ? -14.908 -26.156 37.529 1.00 53.31 187 GLU A CA 1
ATOM 1447 C C . GLU A 1 187 ? -14.629 -24.878 36.706 1.00 53.31 187 GLU A C 1
ATOM 1449 O O . GLU A 1 187 ? -14.822 -23.760 37.207 1.00 53.31 187 GLU A O 1
ATOM 1454 N N . VAL A 1 188 ? -14.167 -25.016 35.458 1.00 53.53 188 VAL A N 1
ATOM 1455 C CA . VAL A 1 188 ? -14.027 -23.882 34.521 1.00 53.53 188 VAL A CA 1
ATOM 1456 C C . VAL A 1 188 ? -14.478 -24.281 33.112 1.00 53.53 188 VAL A C 1
ATOM 1458 O O . VAL A 1 188 ? -13.669 -24.661 32.273 1.00 53.53 188 VAL A O 1
ATOM 1461 N N . GLU A 1 189 ? -15.780 -24.170 32.848 1.00 44.94 189 GLU A N 1
ATOM 1462 C CA . GLU A 1 189 ? -16.360 -24.385 31.507 1.00 44.94 189 GLU A CA 1
ATOM 1463 C C . GLU A 1 189 ? -16.618 -23.062 30.752 1.00 44.94 189 GLU A C 1
ATOM 1465 O O . GLU A 1 189 ? -16.915 -23.065 29.565 1.00 44.94 189 GLU A O 1
ATOM 1470 N N . ASN A 1 190 ? -16.460 -21.910 31.421 1.00 42.44 190 ASN A N 1
ATOM 1471 C CA . ASN A 1 190 ? -16.680 -20.582 30.843 1.00 42.44 190 ASN A CA 1
ATOM 1472 C C . ASN A 1 190 ? -15.564 -19.612 31.260 1.00 42.44 190 ASN A C 1
ATOM 1474 O O . ASN A 1 190 ? -15.597 -19.043 32.352 1.00 42.44 190 ASN A O 1
ATOM 1478 N N . ALA A 1 191 ? -14.573 -19.417 30.388 1.00 44.19 191 ALA A N 1
ATOM 1479 C CA . ALA A 1 191 ? -13.567 -18.371 30.546 1.00 44.19 191 ALA A CA 1
ATOM 1480 C C . ALA A 1 191 ? -14.109 -17.041 29.993 1.00 44.19 191 ALA A C 1
ATOM 1482 O O . ALA A 1 191 ? -14.061 -16.794 28.788 1.00 44.19 191 ALA A O 1
ATOM 1483 N N . THR A 1 192 ? -14.633 -16.180 30.867 1.00 42.00 192 THR A N 1
ATOM 1484 C CA . THR A 1 192 ? -15.002 -14.804 30.513 1.00 42.00 192 THR A CA 1
ATOM 1485 C C . THR A 1 192 ? -13.753 -13.937 30.367 1.00 42.00 192 THR A C 1
ATOM 1487 O O . THR A 1 192 ? -13.109 -13.564 31.347 1.00 42.00 192 THR A O 1
ATOM 1490 N N . TRP A 1 193 ? -13.420 -13.587 29.127 1.00 46.22 193 TRP A N 1
ATOM 1491 C CA . TRP A 1 193 ? -12.358 -12.632 28.817 1.00 46.22 193 TRP A CA 1
ATOM 1492 C C . TRP A 1 193 ? -12.920 -11.207 28.831 1.00 46.22 193 TRP A C 1
ATOM 1494 O O . TRP A 1 193 ? -13.844 -10.899 28.082 1.00 46.22 193 TRP A O 1
ATOM 1504 N N . MET A 1 194 ? -12.352 -10.326 29.657 1.00 45.00 194 MET A N 1
ATOM 1505 C CA . MET A 1 194 ? -12.610 -8.886 29.571 1.00 45.00 194 MET A CA 1
ATOM 1506 C C . MET A 1 194 ? -11.525 -8.225 28.727 1.00 45.00 194 MET A C 1
ATOM 1508 O O . MET A 1 194 ? -10.353 -8.248 29.100 1.00 45.00 194 MET A O 1
ATOM 1512 N N . LEU A 1 195 ? -11.921 -7.583 27.630 1.00 44.16 195 LEU A N 1
ATOM 1513 C CA . LEU A 1 195 ? -11.073 -6.618 26.939 1.00 44.16 195 LEU A CA 1
ATOM 1514 C C . LEU A 1 195 ? -11.188 -5.264 27.650 1.00 44.16 195 LEU A C 1
ATOM 1516 O O . LEU A 1 195 ? -12.298 -4.775 27.857 1.00 44.16 195 LEU A O 1
ATOM 1520 N N . THR A 1 196 ? -10.068 -4.635 28.002 1.00 47.41 196 THR A N 1
ATOM 1521 C CA . THR A 1 196 ? -10.085 -3.306 28.629 1.00 47.41 196 THR A CA 1
ATOM 1522 C C . THR A 1 196 ? -9.710 -2.219 27.631 1.00 47.41 196 THR A C 1
ATOM 1524 O O . THR A 1 196 ? -8.560 -2.097 27.225 1.00 47.41 196 THR A O 1
ATOM 1527 N N . VAL A 1 197 ? -10.682 -1.375 27.285 1.00 45.22 197 VAL A N 1
ATOM 1528 C CA . VAL A 1 197 ? -10.440 -0.126 26.553 1.00 45.22 197 VAL A CA 1
ATOM 1529 C C . VAL A 1 197 ? -10.009 0.939 27.562 1.00 45.22 197 VAL A C 1
ATOM 1531 O O . VAL A 1 197 ? -10.844 1.565 28.214 1.00 45.22 197 VAL A O 1
ATOM 1534 N N . LEU A 1 198 ? -8.698 1.122 27.731 1.00 41.50 198 LEU A N 1
ATOM 1535 C CA . LEU A 1 198 ? -8.163 2.191 28.573 1.00 41.50 198 LEU A CA 1
ATOM 1536 C C . LEU A 1 198 ? -8.277 3.535 27.848 1.00 41.50 198 LEU A C 1
ATOM 1538 O O . LEU A 1 198 ? -7.534 3.815 26.911 1.00 41.50 198 LEU A O 1
ATOM 1542 N N . HIS A 1 199 ? -9.177 4.395 28.325 1.00 38.31 199 HIS A N 1
ATOM 1543 C CA . HIS A 1 199 ? -9.176 5.815 27.979 1.00 38.31 199 HIS A CA 1
ATOM 1544 C C . HIS A 1 199 ? -8.058 6.530 28.759 1.00 38.31 199 HIS A C 1
ATOM 1546 O O . HIS A 1 199 ? -8.292 7.169 29.782 1.00 38.31 199 HIS A O 1
ATOM 1552 N N . THR A 1 200 ? -6.820 6.399 28.284 1.00 40.44 200 THR A N 1
ATOM 1553 C CA . THR A 1 200 ? -5.807 7.448 28.468 1.00 40.44 200 THR A CA 1
ATOM 1554 C C . THR A 1 200 ? -5.911 8.413 27.292 1.00 40.44 200 THR A C 1
ATOM 1556 O O . THR A 1 200 ? -6.245 7.986 26.187 1.00 40.44 200 THR A O 1
ATOM 1559 N N . ASP A 1 201 ? -5.591 9.696 27.480 1.00 43.88 201 ASP A N 1
ATOM 1560 C CA . ASP A 1 201 ? -5.687 10.743 26.438 1.00 43.88 201 ASP A CA 1
ATOM 1561 C C . ASP A 1 201 ? -4.626 10.616 25.310 1.00 43.88 201 ASP A C 1
ATOM 1563 O O . ASP A 1 201 ? -4.189 11.593 24.703 1.00 43.88 201 ASP A O 1
ATOM 1567 N N . THR A 1 202 ? -4.185 9.387 25.036 1.00 43.47 202 THR A N 1
ATOM 1568 C CA . THR A 1 202 ? -3.115 8.986 24.121 1.00 43.47 202 THR A CA 1
ATOM 1569 C C . THR A 1 202 ? -3.401 7.584 23.561 1.00 43.47 202 THR A C 1
ATOM 1571 O O . THR A 1 202 ? -3.011 6.590 24.169 1.00 43.47 202 THR A O 1
ATOM 1574 N N . ASN A 1 203 ? -4.066 7.511 22.396 1.00 36.53 203 ASN A N 1
ATOM 1575 C CA . ASN A 1 203 ? -4.372 6.320 21.566 1.00 36.53 203 ASN A CA 1
ATOM 1576 C C . ASN A 1 203 ? -3.459 5.083 21.780 1.00 36.53 203 ASN A C 1
ATOM 1578 O O . ASN A 1 203 ? -2.549 4.816 20.991 1.00 36.53 203 ASN A O 1
ATOM 1582 N N . THR A 1 204 ? -3.726 4.295 22.825 1.00 35.38 204 THR A N 1
ATOM 1583 C CA . THR A 1 204 ? -2.954 3.092 23.161 1.00 35.38 204 THR A CA 1
ATOM 1584 C C . THR A 1 204 ? -3.890 2.044 23.748 1.00 35.38 204 THR A C 1
ATOM 1586 O O . THR A 1 204 ? -4.459 2.242 24.816 1.00 35.38 204 THR A O 1
ATOM 1589 N N . LEU A 1 205 ? -4.031 0.916 23.055 1.00 38.12 205 LEU A N 1
ATOM 1590 C CA . LEU A 1 205 ? -4.631 -0.302 23.595 1.00 38.12 205 LEU A CA 1
ATOM 1591 C C . LEU A 1 205 ? -3.511 -1.315 23.843 1.00 38.12 205 LEU A C 1
ATOM 1593 O O . LEU A 1 205 ? -2.577 -1.393 23.039 1.00 38.12 205 LEU A O 1
ATOM 1597 N N . ILE A 1 206 ? -3.624 -2.051 24.950 1.00 38.94 206 ILE A N 1
ATOM 1598 C CA . ILE A 1 206 ? -2.761 -3.173 25.345 1.00 38.94 206 ILE A CA 1
ATOM 1599 C C . ILE A 1 206 ? -3.579 -4.455 25.190 1.00 38.94 206 ILE A C 1
ATOM 1601 O O . ILE A 1 206 ? -4.739 -4.433 25.660 1.00 38.94 206 ILE A O 1
#

Secondary structure (DSSP, 8-state):
----------------PPPP---------------PPPPP--S-TTHHHHTTB-TTT-SB--SSEEE-TTS-EEETTTTTTTTTB-TTT--B--S-B-HHHHHHHHT-EEE-TTGGGT---EEEHHHHHHHHTS-TTSPEEP--TTS----EE-HHHHHHHHHHTS-PPP------------S-TT--S---PPP-----SS----

Mean predicted aligned error: 17.29 Å

Foldseek 3Di:
DDDDDDDDDDDDDDDDDDDDDDDDDDDDDDDDDDDDDDDPPDPPQPVLQQLQAAPPPRDGAAPQWWAFPVGDTHHPVCCVVLVQADPPPRGGGDPHGPVVNNVVLQPHWAAAPLVVLPGPDIGRNVCNVVCNVVPLSDWDAQPDPPDPGRDTGDPVVSVCCCCPVVVDDDDDDDDDPPDDDDPDDPPPPDDDDDQDDDPDVGRDGD

Sequence (206 aa):
MMATTAYIDDSCSEVIDPPKTEVLDVAELPGDHTQNPPKPNVVVSSSVRELLECPVCLSAMYPPIHQCSNGHTLCSGCKPRVHNRCPTCRHELGNIRCLALEKVAASLELPCKYQCFGCPGIYPYYSKLKHESQCQYRPYSCPYAGSECTVAGDIPYLVNHLKDDHKVDMHNGCTFNHRYVKPNPHEVENATWMLTVLHTDTNTLI

Radius of gyration: 30.23 Å; Cα contacts (8 Å, |Δi|>4): 183; chains: 1; bounding box: 83×82×65 Å

Organism: Zea mays (NCBI:txid4577)

Nearest PDB structures (foldseek):
  4i7c-assembly2_C  TM=9.167E-01  e=4.868E-05  Homo sapiens
  4i7b-assembly2_C  TM=8.993E-01  e=8.753E-05  Homo sapiens
  4i7d-assembly1_A  TM=8.415E-01  e=1.136E-04  Homo sapiens
  5h9m-assembly1_B  TM=6.516E-01  e=7.683E-05  Homo sapiens
  4ca1-assembly1_A  TM=5.972E-01  e=5.196E-05  Homo sapiens

pLDDT: mean 71.44, std 26.31, range [23.42, 97.94]